Protein 4PKL (pdb70)

Organism: Trypanosoma brucei brucei (strain 927/4 GUTat10.1) (NCBI:txid185431)

Sequence (218 aa):
GPHMSFNKNGCLVFVSRLWDLDKLGMFHHPVSAEELPDYHTVIKRPVDLSSIRDGIEKGTYATDVDVQNDVARMITNALEYNAKGSTTWYQEAMMSFRKTYLDLARQSGLVVSFNKNGCLVFVSSRLWDLDKLGMFHHHPVSAEELPDYHTVIKRPVDLSSIRDGIEKGTYATDVDVQNDVARMITNALEYNAKGSTWYQEAMSSFRKTYLDLARQSGLVVDD

Secondary structure (DSSP, 8-state):
----S--HHHHHHHHHHHHHH-TT-TTSSPPPTTTSTTHHHH-SS---HHHHHHHHHHT---SHHHHHHHHHHHHHHHHHHSPTTSHHHHHHHHHHHHHHHHHHHHT---/---HHHHHHHHHHHHHH-TT-TTSS---TTTSTTHHHH-SS---HHHHHHHHHHT---SHHHHHHHHHHHHHHHHHHSPTTSHHHHHHHHHHHHHHHHHHHTT-----

InterPro domains:
  IPR001487 Bromodomain [PF00439] (18-96)
  IPR001487 Bromodomain [PR00503] (40-56)
  IPR001487 Bromodomain [PR00503] (56-74)
  IPR001487 Bromodomain [PR00503] (74-93)
  IPR001487 Bromodomain [PS50014] (31-93)
  IPR001487 Bromodomain [SM00297] (4-112)
  IPR018359 Bromodomain, conserved site [PS00633] (33-85)
  IPR036427 Bromodomain-like superfamily [G3DSA:1.20.920.10] (6-123)
  IPR036427 Bromodomain-like superfamily [SSF47370] (6-109)
  IPR051831 Bromodomain-containing [PTHR22881] (24-209)

B-factor: mean 23.87, std 13.81, range [8.6, 108.59]

Foldseek 3Di:
DPPDQADLQLLVQLLVVVCVLPPVCPQVDDDDCVVPVCLCVQDVDEHGSVNLNVCSVVVVQPGSVSSVVRLLVNLVSQCRVDDPPDPSNVSSVVCVVCSVVSSVVSPHDD/DADLQLLVQLLVVVCVLPPVCPQADDDDCVRVVCLCVQQPDEHGSVRLNVCSVVVVDDFLASSVVRLLSNLVSQCRPDDPPDPSNVSSVVCVVPSQVSSVVSPGPGDD

CATH classification: 1.20.920.10

Nearest PDB structures (foldseek):
  4pkl-assembly2_B  TM=9.972E-01  e=6.713E-15  Trypanosoma brucei brucei TREU927
  5czg-assembly1_A  TM=9.788E-01  e=1.928E-14  Trypanosoma brucei gambiense DAL972
  6np7-assembly1_A  TM=9.861E-01  e=7.221E-11  Trypanosoma cruzi
  5c4q-assembly1_A  TM=9.621E-01  e=6.850E-11  Leishmania donovani BPK282A1
  2d9e-assembly1_A  TM=8.399E-01  e=1.030E-05  Homo sapiens

Radius of gyration: 19.74 Å; Cα contacts (8 Å, |Δi|>4): 263; chains: 2; bounding box: 34×43×61 Å

GO terms:
  GO:0005634 nucleus (C, IDA)

Solvent-accessible surface area: 12085 Å² total; per-residue (Å²): 95,98,174,108,78,29,53,82,57,11,0,28,0,0,9,40,30,0,46,36,62,4,154,82,27,41,6,28,111,91,65,55,61,165,145,69,82,66,31,99,80,67,6,142,179,83,19,9,0,14,50,0,75,81,10,0,103,169,36,97,27,79,42,6,73,51,0,9,86,24,0,30,84,4,4,84,19,8,33,111,57,23,71,182,49,30,70,121,42,110,23,0,54,61,7,131,149,55,36,63,88,10,0,127,59,1,59,10,125,71,106,65,59,103,103,4,0,46,48,0,5,69,86,0,90,79,73,2,128,15,9,44,6,32,78,83,64,40,56,164,77,69,83,66,27,117,104,62,4,158,143,81,25,8,0,20,53,0,89,52,8,2,96,161,56,95,29,75,46,0,45,53,0,11,72,25,0,28,82,3,0,57,13,7,15,112,49,20,50,164,73,3,23,48,36,122,24,0,55,54,4,95,157,51,25,51,65,20,0,111,110,10,42,12,93,27,82,130

Structure (mmCIF, N/CA/C/O backbone):
data_4PKL
#
_entry.id   4PKL
#
_cell.length_a   55.869
_cell.length_b   62.091
_cell.length_c   62.117
_cell.angle_alpha   90.00
_cell.angle_beta   90.00
_cell.angle_gamma   90.00
#
_symmetry.space_group_name_H-M   'P 21 21 21'
#
loop_
_entity.id
_entity.type
_entity.pdbx_description
1 polymer 'Bromodomain factor 2'
2 non-polymer 7-(3,5-DIMETHYL-1,2-OXAZOL-4-YL)-8-METHOXY-1-[(1R)-1-(PYRIDIN-2-YL)ETHYL]-1H,2H,3H-IMIDAZO[4,5-C]QUINOLIN-2-ONE
3 non-polymer 'PHOSPHATE ION'
4 non-polymer 'POTASSIUM ION'
5 non-polymer 'CHLORIDE ION'
6 non-polymer GLYCEROL
7 water water
#
loop_
_atom_site.group_PDB
_atom_site.id
_atom_site.type_symbol
_atom_site.label_atom_id
_atom_site.label_alt_id
_atom_site.label_comp_id
_atom_site.label_asym_id
_atom_site.label_entity_id
_atom_site.label_seq_id
_atom_site.pdbx_PDB_ins_code
_atom_site.Cartn_x
_atom_site.Cartn_y
_atom_site.Cartn_z
_atom_site.occupancy
_atom_site.B_iso_or_equiv
_atom_site.auth_seq_id
_atom_site.auth_comp_id
_atom_site.auth_asym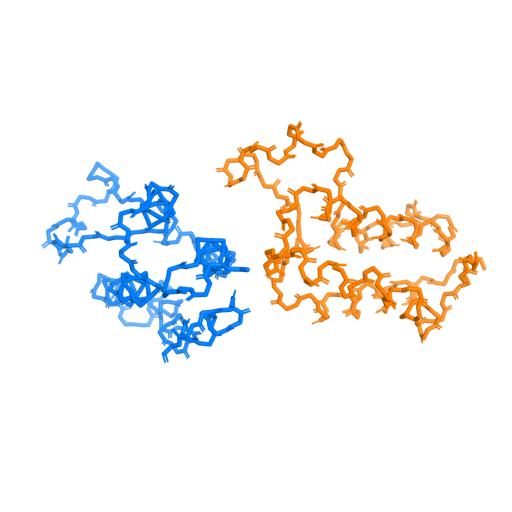_id
_atom_site.auth_atom_id
_atom_site.pdbx_PDB_model_num
ATOM 1 N N . GLY A 1 1 ? 40.306 19.530 18.882 1.00 58.70 5 GLY A N 1
ATOM 2 C CA . GLY A 1 1 ? 40.800 20.710 18.196 1.00 58.58 5 GLY A CA 1
ATOM 3 C C . GLY A 1 1 ? 40.524 20.676 16.707 1.00 57.77 5 GLY A C 1
ATOM 4 O O . GLY A 1 1 ? 40.310 19.604 16.139 1.00 57.80 5 GLY A O 1
ATOM 5 N N . PRO A 1 2 ? 40.520 21.855 16.065 1.00 56.03 6 PRO A N 1
ATOM 6 C CA . PRO A 1 2 ? 40.287 21.939 14.618 1.00 54.21 6 PRO A CA 1
ATOM 7 C C . PRO A 1 2 ? 41.436 21.347 13.802 1.00 50.43 6 PRO A C 1
ATOM 8 O O . PRO A 1 2 ? 41.189 20.836 12.709 1.00 50.13 6 PRO A O 1
ATOM 12 N N . HIS A 1 3 ? 42.659 21.413 14.330 1.00 46.14 7 HIS A N 1
ATOM 13 C CA . HIS A 1 3 ? 43.840 20.870 13.652 1.00 42.90 7 HIS A CA 1
ATOM 14 C C . HIS A 1 3 ? 43.992 21.406 12.239 1.00 35.36 7 HIS A C 1
ATOM 15 O O . HIS A 1 3 ? 44.106 20.625 11.293 1.00 32.52 7 HIS A O 1
ATOM 22 N N . MET A 1 4 ? 43.999 22.727 12.092 1.00 30.87 8 MET A N 1
ATOM 23 C CA . MET A 1 4 ? 43.979 23.321 10.758 1.00 29.86 8 MET A CA 1
ATOM 24 C C . MET A 1 4 ? 45.015 24.433 10.563 1.00 26.62 8 MET A C 1
ATOM 25 O O . MET A 1 4 ? 45.666 24.881 11.505 1.00 25.36 8 MET A O 1
ATOM 30 N N . SER A 1 5 ? 45.146 24.870 9.316 1.00 25.96 9 SER A N 1
ATOM 31 C CA . SER A 1 5 ? 46.196 25.800 8.901 1.00 24.01 9 SER A CA 1
ATOM 32 C C . SER A 1 5 ? 45.850 27.275 9.123 1.00 21.10 9 SER A C 1
ATOM 33 O O . SER A 1 5 ? 46.648 28.159 8.784 1.00 19.50 9 SER A O 1
ATOM 36 N N . PHE A 1 6 ? 44.659 27.534 9.657 1.00 20.84 10 PHE A N 1
ATOM 37 C CA . PHE A 1 6 ? 44.245 28.875 10.056 1.00 18.76 10 PHE A CA 1
ATOM 38 C C . PHE A 1 6 ? 43.910 28.860 11.538 1.00 18.77 10 PHE A C 1
ATOM 39 O O . PHE A 1 6 ? 43.025 28.122 11.979 1.00 20.52 10 PHE A O 1
ATOM 47 N N . ASN A 1 7 ? 44.618 29.683 12.302 1.00 17.10 11 ASN A N 1
ATOM 48 C CA . ASN A 1 7 ? 44.462 29.725 13.741 1.00 17.39 11 ASN A CA 1
ATOM 49 C C . ASN A 1 7 ? 44.242 31.156 14.147 1.00 15.79 11 ASN A C 1
ATOM 50 O O . ASN A 1 7 ? 45.197 31.936 14.310 1.00 14.07 11 ASN A O 1
ATOM 55 N N . LYS A 1 8 ? 42.964 31.509 14.236 1.00 16.65 12 LYS A N 1
ATOM 56 C CA . LYS A 1 8 ? 42.538 32.891 14.361 1.00 17.41 12 LYS A CA 1
ATOM 57 C C . LYS A 1 8 ? 43.211 33.585 15.530 1.00 15.29 12 LYS A C 1
ATOM 58 O O . LYS A 1 8 ? 43.825 34.626 15.347 1.00 13.97 12 LYS A O 1
ATOM 64 N N . ASN A 1 9 ? 43.117 33.023 16.730 1.00 15.23 13 ASN A N 1
ATOM 65 C CA . ASN A 1 9 ? 43.704 33.685 17.887 1.00 15.11 13 ASN A CA 1
ATOM 66 C C . ASN A 1 9 ? 45.226 33.752 17.803 1.00 14.94 13 ASN A C 1
ATOM 67 O O . ASN A 1 9 ? 45.820 34.738 18.238 1.00 14.30 13 ASN A O 1
ATOM 72 N N . GLY A 1 10 ? 45.860 32.744 17.221 1.00 12.60 14 GLY A N 1
ATOM 73 C CA . GLY A 1 10 ? 47.296 32.792 17.016 1.00 13.68 14 GLY A CA 1
ATOM 74 C C . GLY A 1 10 ? 47.695 33.948 16.118 1.00 11.71 14 GLY A C 1
ATOM 75 O O . GLY A 1 10 ? 48.685 34.654 16.350 1.00 12.52 14 GLY A O 1
ATOM 76 N N . CYS A 1 11 ? 46.897 34.176 15.082 1.00 11.95 15 CYS A N 1
ATOM 77 C CA . CYS A 1 11 ? 47.161 35.297 14.185 1.00 11.89 15 CYS A CA 1
ATOM 78 C C . CYS A 1 11 ? 46.956 36.626 14.909 1.00 11.49 15 CYS A C 1
ATOM 79 O O . CYS A 1 11 ? 47.708 37.579 14.676 1.00 11.65 15 CYS A O 1
ATOM 82 N N . LEU A 1 12 ? 45.932 36.708 15.763 1.00 11.51 16 LEU A N 1
ATOM 83 C CA . LEU A 1 12 ? 45.727 37.919 16.551 1.00 11.48 16 LEU A CA 1
ATOM 84 C C . LEU A 1 12 ? 46.860 38.140 17.559 1.00 11.59 16 LEU A C 1
ATOM 85 O O . LEU A 1 12 ? 47.238 39.283 17.805 1.00 11.56 16 LEU A O 1
ATOM 90 N N . VAL A 1 13 ? 47.408 37.075 18.144 1.00 11.62 17 VAL A N 1
ATOM 91 C CA . VAL A 1 13 ? 48.572 37.220 19.024 1.00 12.18 17 VAL A CA 1
ATOM 92 C C . VAL A 1 13 ? 49.750 37.795 18.239 1.00 11.36 17 VAL A C 1
ATOM 93 O O . VAL A 1 13 ? 50.444 38.717 18.709 1.00 11.55 17 VAL A O 1
ATOM 97 N N . PHE A 1 14 ? 49.950 37.286 17.028 1.00 11.14 18 PHE A N 1
ATOM 98 C CA . PHE A 1 14 ? 50.995 37.774 16.128 1.00 10.85 18 PHE A CA 1
ATOM 99 C C . PHE A 1 14 ? 50.842 39.264 15.889 1.00 11.32 18 PHE A C 1
ATOM 100 O O . PHE A 1 14 ? 51.790 40.043 16.068 1.00 12.07 18 PHE A O 1
ATOM 108 N N . VAL A 1 15 ? 49.631 39.683 15.536 1.00 11.26 19 VAL A N 1
ATOM 109 C CA . VAL A 1 15 ? 49.374 41.101 15.320 1.00 11.81 19 VAL A CA 1
ATOM 110 C C . VAL A 1 15 ? 49.554 41.899 16.613 1.00 11.89 19 VAL A C 1
ATOM 111 O O . VAL A 1 15 ? 50.065 43.014 16.556 1.00 12.42 19 VAL A O 1
ATOM 115 N N . SER A 1 16 ? 49.178 41.353 17.767 1.00 11.88 20 SER A N 1
ATOM 116 C CA . SER A 1 16 ? 49.332 42.098 19.024 1.00 12.40 20 SER A CA 1
ATOM 117 C C . SER A 1 16 ? 50.810 42.358 19.330 1.00 11.83 20 SER A C 1
ATOM 118 O O . SER A 1 16 ? 51.157 43.428 19.839 1.00 12.50 20 SER A O 1
ATOM 121 N N . ARG A 1 17 ? 51.676 41.402 18.998 1.00 11.45 21 ARG A N 1
ATOM 122 C CA . ARG A 1 17 ? 53.109 41.578 19.206 1.00 12.81 21 ARG A CA 1
ATOM 123 C C . ARG A 1 17 ? 53.662 42.646 18.280 1.00 12.53 21 ARG A C 1
ATOM 124 O O . ARG A 1 17 ? 54.416 43.542 18.708 1.00 12.58 21 ARG A O 1
ATOM 132 N N . LEU A 1 18 ? 53.288 42.573 17.011 1.00 12.17 22 LEU A N 1
ATOM 133 C CA . LEU A 1 18 ? 53.674 43.593 16.048 1.00 11.38 22 LEU A CA 1
ATOM 134 C C . LEU A 1 18 ? 53.185 44.980 16.481 1.00 12.91 22 LEU A C 1
ATOM 135 O O . LEU A 1 18 ? 53.917 45.964 16.385 1.00 13.08 22 LEU A O 1
ATOM 140 N N . TRP A 1 19 ? 51.947 45.053 16.957 1.00 11.38 23 TRP A N 1
ATOM 141 C CA . TRP A 1 19 ? 51.351 46.302 17.400 1.00 11.73 23 TRP A CA 1
ATOM 142 C C . TRP A 1 19 ? 52.143 46.901 18.542 1.00 12.34 23 TRP A C 1
ATOM 143 O O . TRP A 1 19 ? 52.467 48.095 18.552 1.00 13.13 23 TRP A O 1
ATOM 154 N N . ASP A 1 20 ? 52.424 46.072 19.539 1.00 12.85 24 ASP A N 1
ATOM 155 C CA . ASP A 1 20 ? 53.103 46.517 20.739 1.00 14.11 24 ASP A CA 1
ATOM 156 C C . ASP A 1 20 ? 54.556 46.911 20.461 1.00 13.19 24 ASP A C 1
ATOM 157 O O . ASP A 1 20 ? 55.071 47.847 21.052 1.00 14.57 24 ASP A O 1
ATOM 162 N N . LEU A 1 21 ? 55.213 46.187 19.561 1.00 13.72 25 LEU A N 1
ATOM 163 C CA . LEU A 1 21 ? 56.605 46.467 19.233 1.00 14.61 25 LEU A CA 1
ATOM 164 C C . LEU A 1 21 ? 56.730 47.687 18.315 1.00 12.67 25 LEU A C 1
ATOM 165 O O . LEU A 1 21 ? 57.812 48.249 18.169 1.00 16.13 25 LEU A O 1
ATOM 170 N N . ASP A 1 22 ? 55.624 48.083 17.698 1.00 13.38 26 ASP A N 1
ATOM 171 C CA . ASP A 1 22 ? 55.596 49.233 16.787 1.00 12.74 26 ASP A CA 1
ATOM 172 C C . ASP A 1 22 ? 55.513 50.527 17.576 1.00 13.30 26 ASP A C 1
ATOM 173 O O . ASP A 1 22 ? 54.445 51.133 17.708 1.00 15.07 26 ASP A O 1
ATOM 178 N N . LYS A 1 23 ? 56.643 50.943 18.109 1.00 14.57 27 LYS A N 1
ATOM 179 C CA . LYS A 1 23 ? 56.672 52.094 19.008 1.00 16.64 27 LYS A CA 1
ATOM 180 C C . LYS A 1 23 ? 56.307 53.399 18.310 1.00 16.01 27 LYS A C 1
ATOM 181 O O . LYS A 1 23 ? 55.772 54.307 18.937 1.00 17.69 27 LYS A O 1
ATOM 187 N N . LEU A 1 24 ? 56.605 53.496 17.021 1.00 13.71 28 LEU A N 1
ATOM 188 C CA . LEU A 1 24 ? 56.226 54.672 16.255 1.00 13.27 28 LEU A CA 1
ATOM 189 C C . LEU A 1 24 ? 54.746 54.665 15.893 1.00 14.82 28 LEU A C 1
ATOM 190 O O . LEU A 1 24 ? 54.212 55.692 15.490 1.00 15.16 28 LEU A O 1
ATOM 195 N N . GLY A 1 25 ? 54.080 53.526 16.039 1.00 14.74 29 GLY A N 1
ATOM 196 C CA . GLY A 1 25 ? 52.713 53.394 15.558 1.00 15.27 29 GLY A CA 1
ATOM 197 C C . GLY A 1 25 ? 52.628 53.511 14.040 1.00 13.50 29 GLY A C 1
ATOM 198 O O . GLY A 1 25 ? 51.565 53.826 13.495 1.00 14.59 29 GLY A O 1
ATOM 199 N N . MET A 1 26 ? 53.737 53.236 13.357 1.00 12.84 30 MET A N 1
ATOM 200 C CA . MET A 1 26 ? 53.823 53.447 11.915 1.00 13.48 30 MET A CA 1
ATOM 201 C C . MET A 1 26 ? 53.073 52.382 11.123 1.00 12.55 30 MET A C 1
ATOM 202 O O . MET A 1 26 ? 52.810 52.563 9.938 1.00 13.61 30 MET A O 1
ATOM 207 N N . PHE A 1 27 ? 52.733 51.279 11.787 1.00 11.64 31 PHE A N 1
ATOM 208 C CA . PHE A 1 27 ? 52.013 50.160 11.175 1.00 12.33 31 PHE A CA 1
ATOM 209 C C . PHE A 1 27 ? 50.579 50.051 11.682 1.00 12.54 31 PHE A C 1
ATOM 210 O O . PHE A 1 27 ? 49.841 49.168 11.252 1.00 12.66 31 PHE A O 1
ATOM 218 N N . HIS A 1 28 ? 50.176 50.921 12.603 1.00 12.35 32 HIS A N 1
ATOM 219 C CA . HIS A 1 28 ? 48.905 50.716 13.286 1.00 13.97 32 HIS A CA 1
ATOM 220 C C . HIS A 1 28 ? 47.667 50.941 12.423 1.00 13.81 32 HIS A C 1
ATOM 221 O O . HIS A 1 28 ? 46.665 50.243 12.607 1.00 15.73 32 HIS A O 1
ATOM 228 N N . HIS A 1 29 ? 47.711 51.898 11.500 1.00 14.37 33 HIS A N 1
ATOM 229 C CA . HIS A 1 29 ? 46.506 52.356 10.799 1.00 15.09 33 HIS A CA 1
ATOM 230 C C . HIS A 1 29 ? 46.746 52.569 9.320 1.00 14.02 33 HIS A C 1
ATOM 231 O O . HIS A 1 29 ? 47.871 52.867 8.905 1.00 14.81 33 HIS A O 1
ATOM 238 N N . PRO A 1 30 ? 45.671 52.505 8.522 1.00 15.03 34 PRO A N 1
ATOM 239 C CA . PRO A 1 30 ? 45.821 52.933 7.134 1.00 16.19 34 PRO A CA 1
ATOM 240 C C . PRO A 1 30 ? 46.183 54.404 7.096 1.00 18.95 34 PRO A C 1
ATOM 241 O O . PRO A 1 30 ? 45.793 55.169 7.980 1.00 20.22 34 PRO A O 1
ATOM 245 N N . VAL A 1 31 ? 46.924 54.789 6.070 1.00 17.12 35 VAL A N 1
ATOM 246 C CA . VAL A 1 31 ? 47.367 56.160 5.901 1.00 16.59 35 VAL A CA 1
ATOM 247 C C . VAL A 1 31 ? 46.293 56.964 5.201 1.00 24.54 35 VAL A C 1
ATOM 248 O O . VAL A 1 31 ? 45.809 56.574 4.137 1.00 26.06 35 VAL A O 1
ATOM 252 N N . SER A 1 32 ? 45.915 58.081 5.813 1.00 21.96 36 SER A N 1
ATOM 253 C CA . SER A 1 32 ? 44.944 58.992 5.238 1.00 29.69 36 SER A CA 1
ATOM 254 C C . SER A 1 32 ? 45.601 59.815 4.140 1.00 25.32 36 SER A C 1
ATOM 255 O O . SER A 1 32 ? 46.712 60.321 4.316 1.00 27.01 36 SER A O 1
ATOM 258 N N . ALA A 1 33 ? 44.920 59.931 3.005 1.00 26.12 37 ALA A N 1
ATOM 259 C CA . ALA A 1 33 ? 45.459 60.655 1.866 1.00 28.11 37 ALA A CA 1
ATOM 260 C C . ALA A 1 33 ? 45.540 62.144 2.168 1.00 25.32 37 ALA A C 1
ATOM 261 O O . ALA A 1 33 ? 46.384 62.847 1.625 1.00 27.77 37 ALA A O 1
ATOM 263 N N . GLU A 1 34 ? 44.666 62.629 3.040 1.00 28.10 38 GLU A N 1
ATOM 264 C CA . GLU A 1 34 ? 44.702 64.036 3.388 1.00 30.34 38 GLU A CA 1
ATOM 265 C C . GLU A 1 34 ? 45.896 64.325 4.294 1.00 29.73 38 GLU A C 1
ATOM 266 O O . GLU A 1 34 ? 46.499 65.388 4.225 1.00 31.87 38 GLU A O 1
ATOM 272 N N . GLU A 1 35 ? 46.249 63.374 5.142 1.00 29.93 39 GLU A N 1
ATOM 273 C CA . GLU A 1 35 ? 47.344 63.600 6.075 1.00 29.68 39 GLU A CA 1
ATOM 274 C C . GLU A 1 35 ? 48.715 63.424 5.420 1.00 28.46 39 GLU A C 1
ATOM 275 O O . GLU A 1 35 ? 49.636 64.202 5.666 1.00 28.64 39 GLU A O 1
ATOM 281 N N . LEU A 1 36 ? 48.847 62.413 4.573 1.00 27.20 40 LEU A N 1
ATOM 282 C CA . LEU A 1 36 ? 50.125 62.119 3.933 1.00 22.85 40 LEU A CA 1
ATOM 283 C C . LEU A 1 36 ? 49.900 61.808 2.446 1.00 22.92 40 LEU A C 1
ATOM 284 O O . LEU A 1 36 ? 49.897 60.650 2.043 1.00 24.57 40 LEU A O 1
ATOM 289 N N . PRO A 1 37 ? 49.668 62.848 1.629 1.00 24.33 41 PRO A N 1
ATOM 290 C CA . PRO A 1 37 ? 49.183 62.686 0.247 1.00 24.80 41 PRO A CA 1
ATOM 291 C C . PRO A 1 37 ? 50.098 61.915 -0.709 1.00 28.11 41 PRO A C 1
ATOM 292 O O . PRO A 1 37 ? 49.599 61.348 -1.674 1.00 30.23 41 PRO A O 1
ATOM 296 N N . ASP A 1 38 ? 51.404 61.914 -0.484 1.00 23.43 42 ASP A N 1
ATOM 297 C CA . ASP A 1 38 ? 52.298 61.221 -1.415 1.00 26.89 42 ASP A CA 1
ATOM 298 C C . ASP A 1 38 ? 52.321 59.710 -1.213 1.00 23.24 42 ASP A C 1
ATOM 299 O O . ASP A 1 38 ? 52.759 58.974 -2.098 1.00 24.53 42 ASP A O 1
ATOM 304 N N . TYR A 1 39 ? 51.854 59.248 -0.051 1.00 20.64 43 TYR A N 1
ATOM 305 C CA . TYR A 1 39 ? 51.991 57.841 0.320 1.00 18.83 43 TYR A CA 1
ATOM 306 C C . TYR A 1 39 ? 51.355 56.918 -0.718 1.00 21.04 43 TYR A C 1
ATOM 307 O O . TYR A 1 39 ? 51.979 55.952 -1.152 1.00 20.28 43 TYR A O 1
ATOM 316 N N . HIS A 1 40 ? 50.136 57.229 -1.148 1.00 22.27 44 HIS A N 1
ATOM 317 C CA . HIS A 1 40 ? 49.416 56.335 -2.057 1.00 22.11 44 HIS A CA 1
ATOM 318 C C . HIS A 1 40 ? 49.983 56.333 -3.480 1.00 23.40 44 HIS A C 1
ATOM 319 O O . HIS A 1 40 ? 49.632 55.474 -4.289 1.00 29.77 44 HIS A O 1
ATOM 326 N N . THR A 1 41 ? 50.853 57.286 -3.783 1.00 26.38 45 THR A N 1
ATOM 327 C CA . THR A 1 41 ? 51.481 57.330 -5.102 1.00 29.22 45 THR A CA 1
ATOM 328 C C . THR A 1 41 ? 52.749 56.480 -5.109 1.00 36.68 45 THR A C 1
ATOM 329 O O . THR A 1 41 ? 53.190 56.013 -6.157 1.00 45.72 45 THR A O 1
ATOM 333 N N . VAL A 1 42 ? 53.329 56.287 -3.929 1.00 21.83 46 VAL A N 1
ATOM 334 C CA . VAL A 1 42 ? 54.505 55.440 -3.773 1.00 22.33 46 VAL A CA 1
ATOM 335 C C . VAL A 1 42 ? 54.106 53.992 -3.470 1.00 20.21 46 VAL A C 1
ATOM 336 O O . VAL A 1 42 ? 54.668 53.044 -4.030 1.00 20.97 46 VAL A O 1
ATOM 340 N N . ILE A 1 43 ? 53.128 53.834 -2.585 1.00 17.24 47 ILE A N 1
ATOM 341 C CA . ILE A 1 43 ? 52.690 52.520 -2.127 1.00 17.15 47 ILE A CA 1
ATOM 342 C C . ILE A 1 43 ? 51.321 52.207 -2.709 1.00 20.69 47 ILE A C 1
ATOM 343 O O . ILE A 1 43 ? 50.305 52.741 -2.258 1.00 21.34 47 ILE A O 1
ATOM 348 N N . LYS A 1 44 ? 51.296 51.363 -3.732 1.00 19.56 48 LYS A N 1
ATOM 349 C CA . LYS A 1 44 ? 50.054 51.083 -4.434 1.00 20.05 48 LYS A CA 1
ATOM 350 C C . LYS A 1 44 ? 49.260 49.924 -3.839 1.00 22.68 48 LYS A C 1
ATOM 351 O O . LYS A 1 44 ? 48.084 49.764 -4.147 1.00 24.15 48 LYS A O 1
ATOM 357 N N . ARG A 1 45 ? 49.901 49.118 -3.000 1.00 18.93 49 ARG A N 1
ATOM 358 C CA . ARG A 1 45 ? 49.221 48.000 -2.348 1.00 20.05 49 ARG A CA 1
ATOM 359 C C . ARG A 1 45 ? 49.411 48.077 -0.831 1.00 18.39 49 ARG A C 1
ATOM 360 O O . ARG A 1 45 ? 50.128 47.265 -0.239 1.00 19.81 49 ARG A O 1
ATOM 368 N N . PRO A 1 46 ? 48.778 49.068 -0.188 1.00 17.11 50 PRO A N 1
ATOM 369 C CA . PRO A 1 46 ? 48.998 49.298 1.240 1.00 16.06 50 PRO A CA 1
ATOM 370 C C . PRO A 1 46 ? 48.386 48.223 2.109 1.00 15.99 50 PRO A C 1
ATOM 371 O O . PRO A 1 46 ? 47.393 47.594 1.769 1.00 18.31 50 PRO A O 1
ATOM 375 N N . VAL A 1 47 ? 48.988 48.043 3.272 1.00 16.64 51 VAL A N 1
ATOM 376 C CA . VAL A 1 47 ? 48.434 47.183 4.292 1.00 18.76 51 VAL A CA 1
ATOM 377 C C . VAL A 1 47 ? 48.958 47.666 5.644 1.00 15.99 51 VAL A C 1
ATOM 378 O O . VAL A 1 47 ? 50.037 48.246 5.737 1.00 17.30 51 VAL A O 1
ATOM 382 N N . ASP A 1 48 ? 48.153 47.468 6.680 1.00 13.06 52 ASP A N 1
ATOM 383 C CA . ASP A 1 48 ? 48.456 47.936 8.031 1.00 13.43 52 ASP A CA 1
ATOM 384 C C . ASP A 1 48 ? 47.874 46.939 9.031 1.00 12.06 52 ASP A C 1
ATOM 385 O O . ASP A 1 48 ? 47.042 46.102 8.667 1.00 12.82 52 ASP A O 1
ATOM 390 N N . LEU A 1 49 ? 48.277 47.053 10.291 1.00 11.88 53 LEU A N 1
ATOM 391 C CA . LEU A 1 49 ? 47.865 46.083 11.301 1.00 12.64 53 LEU A CA 1
ATOM 392 C C . LEU A 1 49 ? 46.368 46.127 11.614 1.00 12.02 53 LEU A C 1
ATOM 393 O O . LEU A 1 49 ? 45.790 45.087 11.915 1.00 12.29 53 LEU A O 1
ATOM 398 N N . SER A 1 50 ? 45.733 47.294 11.579 1.00 13.05 54 SER A N 1
ATOM 399 C CA . SER A 1 50 ? 44.293 47.317 11.818 1.00 14.30 54 SER A CA 1
ATOM 400 C C . SER A 1 50 ? 43.542 46.581 10.711 1.00 13.62 54 SER A C 1
ATOM 401 O O . SER A 1 50 ? 42.602 45.828 10.986 1.00 14.12 54 SER A O 1
ATOM 404 N N . SER A 1 51 ? 43.948 46.796 9.463 1.00 14.75 55 SER A N 1
ATOM 405 C CA . SER A 1 51 ? 43.330 46.107 8.338 1.00 14.31 55 SER A CA 1
ATOM 406 C C . SER A 1 51 ? 43.568 44.598 8.422 1.00 13.18 55 SER A C 1
ATOM 407 O O . SER A 1 51 ? 42.672 43.811 8.116 1.00 14.67 55 SER A O 1
ATOM 410 N N . ILE A 1 52 ? 44.770 44.193 8.828 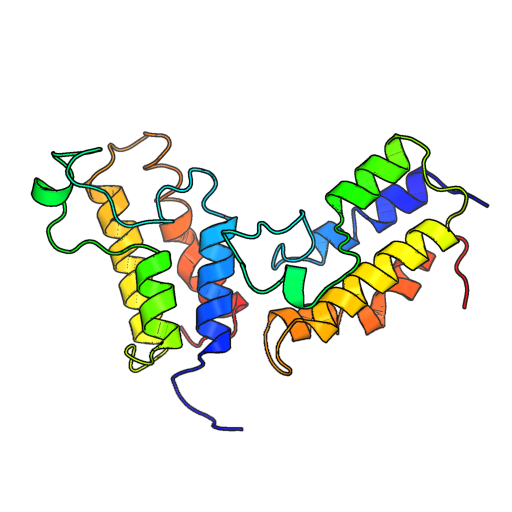1.00 13.35 56 ILE A N 1
ATOM 411 C CA . ILE A 1 52 ? 45.078 42.774 8.975 1.00 12.70 56 ILE A CA 1
ATOM 412 C C . ILE A 1 52 ? 44.218 42.183 10.095 1.00 12.48 56 ILE A C 1
ATOM 413 O O . ILE A 1 52 ? 43.615 41.123 9.913 1.00 12.13 56 ILE A O 1
ATOM 418 N N . ARG A 1 53 ? 44.119 42.871 11.231 1.00 12.23 57 ARG A N 1
ATOM 419 C CA . ARG A 1 53 ? 43.246 42.428 12.319 1.00 13.45 57 ARG A CA 1
ATOM 420 C C . ARG A 1 53 ? 41.804 42.243 11.843 1.00 12.82 57 ARG A C 1
ATOM 421 O O . ARG A 1 53 ? 41.166 41.226 12.157 1.00 13.28 57 ARG A O 1
ATOM 429 N N . ASP A 1 54 ? 41.290 43.222 11.094 1.00 13.21 58 ASP A N 1
ATOM 430 C CA . ASP A 1 54 ? 39.935 43.126 10.553 1.00 14.39 58 ASP A CA 1
ATOM 431 C C . ASP A 1 54 ? 39.761 41.872 9.709 1.00 13.79 58 ASP A C 1
ATOM 432 O O . ASP A 1 54 ? 38.752 41.179 9.821 1.00 15.09 58 ASP A O 1
ATOM 437 N N . GLY A 1 55 ? 40.746 41.597 8.859 1.00 12.56 59 GLY A N 1
ATOM 438 C CA . GLY A 1 55 ? 40.700 40.436 7.988 1.00 13.23 59 GLY A CA 1
ATOM 439 C C . GLY A 1 55 ? 40.743 39.141 8.779 1.00 12.21 59 GLY A C 1
ATOM 440 O O . GLY A 1 55 ? 39.997 38.201 8.488 1.00 14.41 59 GLY A O 1
ATOM 441 N N . ILE A 1 56 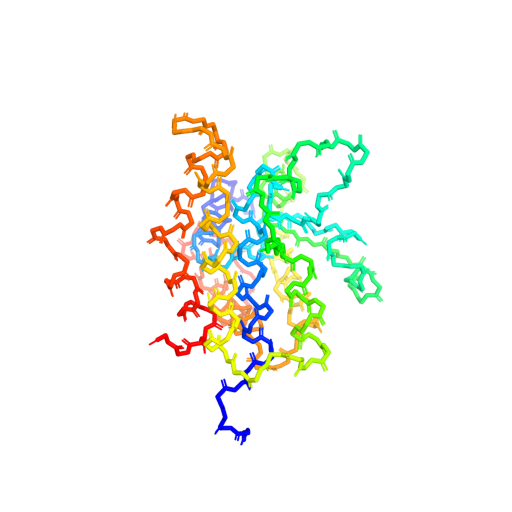? 41.601 39.072 9.794 1.00 12.20 60 ILE A N 1
ATOM 442 C CA . ILE A 1 56 ? 41.694 37.867 10.615 1.00 14.14 60 ILE A CA 1
ATOM 443 C C . ILE A 1 56 ? 40.358 37.573 11.292 1.00 13.42 60 ILE A C 1
ATOM 444 O O . ILE A 1 56 ? 39.861 36.450 11.235 1.00 15.31 60 ILE A O 1
ATOM 449 N N . GLU A 1 57 ? 39.770 38.587 11.920 1.00 14.33 61 GLU A N 1
ATOM 450 C CA . GLU A 1 57 ? 38.512 38.404 12.629 1.00 15.44 61 GLU A CA 1
ATOM 451 C C . GLU A 1 57 ? 37.368 38.047 11.695 1.00 15.36 61 GLU A C 1
ATOM 452 O O . GLU A 1 57 ? 36.505 37.250 12.054 1.00 18.32 61 GLU A O 1
ATOM 458 N N . LYS A 1 58 ? 37.378 38.616 10.496 1.00 15.15 62 LYS A N 1
ATOM 459 C CA . LYS A 1 58 ? 36.360 38.326 9.494 1.00 15.91 62 LYS A CA 1
ATOM 460 C C . LYS A 1 58 ? 36.533 36.925 8.889 1.00 15.18 62 LYS A C 1
ATOM 461 O O . LYS A 1 58 ? 35.558 36.291 8.465 1.00 17.42 62 LYS A O 1
ATOM 467 N N . GLY A 1 59 ? 37.778 36.462 8.852 1.00 16.72 63 GLY A N 1
ATOM 468 C CA . GLY A 1 59 ? 38.110 35.156 8.305 1.00 15.37 63 GLY A CA 1
ATOM 469 C C . GLY A 1 59 ? 38.623 35.216 6.875 1.00 15.44 63 GLY A C 1
ATOM 470 O O . GLY A 1 59 ? 38.725 34.184 6.218 1.00 15.47 63 GLY A O 1
ATOM 471 N N . THR A 1 60 ? 38.962 36.398 6.379 1.00 15.46 64 THR A N 1
ATOM 472 C CA . THR A 1 60 ? 39.267 36.519 4.962 1.00 16.25 64 THR A CA 1
ATOM 473 C C . THR A 1 60 ? 40.740 36.265 4.641 1.00 14.23 64 THR A C 1
ATOM 474 O O . THR A 1 60 ? 41.176 36.461 3.514 1.00 17.27 64 THR A O 1
ATOM 478 N N . TYR A 1 61 ? 41.497 35.811 5.634 1.00 15.15 65 TYR A N 1
ATOM 479 C CA . TYR A 1 61 ? 42.783 35.165 5.382 1.00 14.34 65 TYR A CA 1
ATOM 480 C C . TYR A 1 61 ? 42.585 33.664 5.378 1.00 14.17 65 TYR A C 1
ATOM 481 O O . TYR A 1 61 ? 42.112 33.102 6.371 1.00 15.77 65 TYR A O 1
ATOM 490 N N . ALA A 1 62 ? 42.956 33.006 4.291 1.00 15.11 66 ALA A N 1
ATOM 491 C CA . ALA A 1 62 ? 42.780 31.564 4.201 1.00 15.44 66 ALA A CA 1
ATOM 492 C C . ALA A 1 62 ? 43.539 30.808 5.289 1.00 14.41 66 ALA A C 1
ATOM 493 O O . ALA A 1 62 ? 42.993 29.919 5.951 1.00 15.97 66 ALA A O 1
ATOM 495 N N . THR A 1 63 ? 44.813 31.152 5.438 1.00 15.78 67 THR A N 1
ATOM 496 C CA . THR A 1 63 ? 45.711 30.441 6.330 1.00 14.94 67 THR A CA 1
ATOM 497 C C . THR A 1 63 ? 46.629 31.415 7.051 1.00 14.45 67 THR A C 1
ATOM 498 O O . THR A 1 63 ? 46.758 32.578 6.690 1.00 13.96 67 THR A O 1
ATOM 502 N N . ASP A 1 64 ? 47.300 30.899 8.062 1.00 13.86 68 ASP A N 1
ATOM 503 C CA . ASP A 1 64 ? 48.272 31.668 8.826 1.00 14.21 68 ASP A CA 1
ATOM 504 C C . ASP A 1 64 ? 49.403 32.184 7.938 1.00 13.57 68 ASP A C 1
ATOM 505 O O . ASP A 1 64 ? 49.922 33.266 8.170 1.00 13.67 68 ASP A O 1
ATOM 510 N N . VAL A 1 65 ? 49.777 31.433 6.907 1.00 13.32 69 VAL A N 1
ATOM 511 C CA . VAL A 1 65 ? 50.828 31.898 6.010 1.00 14.46 69 VAL A CA 1
ATOM 512 C C . VAL A 1 65 ? 50.383 33.139 5.239 1.00 14.44 69 VAL A C 1
ATOM 513 O O . VAL A 1 65 ? 51.189 34.023 4.948 1.00 13.69 69 VAL A O 1
ATOM 517 N N . ASP A 1 66 ? 49.100 33.217 4.914 1.00 13.46 70 ASP A N 1
ATOM 518 C CA . ASP A 1 66 ? 48.592 34.407 4.247 1.00 13.99 70 ASP A CA 1
ATOM 519 C C . ASP A 1 66 ? 48.719 35.640 5.131 1.00 12.61 70 ASP A C 1
ATOM 520 O O . ASP A 1 66 ? 49.024 36.737 4.654 1.00 13.91 70 ASP A O 1
ATOM 525 N N . VAL A 1 67 ? 48.506 35.465 6.429 1.00 12.10 71 VAL A N 1
ATOM 526 C CA . VAL A 1 67 ? 48.711 36.561 7.367 1.00 12.40 71 VAL A CA 1
ATOM 527 C C . VAL A 1 67 ? 50.188 36.953 7.399 1.00 12.10 71 VAL A C 1
ATOM 528 O O . VAL A 1 67 ? 50.533 38.135 7.325 1.00 12.51 71 VAL A O 1
ATOM 532 N N . GLN A 1 68 ? 51.058 35.950 7.461 1.00 12.51 72 GLN A N 1
ATOM 533 C CA . GLN A 1 68 ? 52.489 36.219 7.461 1.00 13.32 72 GLN A CA 1
ATOM 534 C C . GLN A 1 68 ? 52.919 36.959 6.199 1.00 13.40 72 GLN A C 1
ATOM 535 O O . GLN A 1 68 ? 53.756 37.857 6.270 1.00 13.44 72 GLN A O 1
ATOM 541 N N . ASN A 1 69 ? 52.360 36.575 5.050 1.00 13.61 73 ASN A N 1
ATOM 542 C CA . ASN A 1 69 ? 52.690 37.235 3.792 1.00 14.09 73 ASN A CA 1
ATOM 543 C C . ASN A 1 69 ? 52.256 38.696 3.775 1.00 12.91 73 ASN A C 1
ATOM 544 O O . ASN A 1 69 ? 52.956 39.543 3.223 1.00 13.91 73 ASN A O 1
ATOM 549 N N . ASP A 1 70 ? 51.113 38.998 4.385 1.00 13.56 74 ASP A N 1
ATOM 550 C CA . ASP A 1 70 ? 50.668 40.384 4.432 1.00 14.05 74 ASP A CA 1
ATOM 551 C C . ASP A 1 70 ? 51.548 41.198 5.371 1.00 13.28 74 ASP A C 1
ATOM 552 O O . ASP A 1 70 ? 51.812 42.375 5.108 1.00 12.38 74 ASP A O 1
ATOM 557 N N . VAL A 1 71 ? 52.004 40.591 6.463 1.00 12.18 75 VAL A N 1
ATOM 558 C CA . VAL A 1 71 ? 52.951 41.281 7.341 1.00 12.48 75 VAL A CA 1
ATOM 559 C C . VAL A 1 71 ? 54.272 41.536 6.607 1.00 12.37 75 VAL A C 1
ATOM 560 O O . VAL A 1 71 ? 54.850 42.611 6.733 1.00 13.14 75 VAL A O 1
ATOM 564 N N . ALA A 1 72 ? 54.729 40.568 5.815 1.00 13.18 76 ALA A N 1
ATOM 565 C CA . ALA A 1 72 ? 55.924 40.782 5.021 1.00 13.49 76 ALA A CA 1
ATOM 566 C C . ALA A 1 72 ? 55.731 41.951 4.054 1.00 14.16 76 ALA A C 1
ATOM 567 O O . ALA A 1 72 ? 56.625 42.778 3.901 1.00 14.10 76 ALA A O 1
ATOM 569 N N . ARG A 1 73 ? 54.583 41.999 3.376 1.00 14.91 77 ARG A N 1
ATOM 570 C CA . ARG A 1 73 ? 54.281 43.122 2.470 1.00 15.18 77 ARG A CA 1
ATOM 571 C C . ARG A 1 73 ? 54.232 44.456 3.225 1.00 13.98 77 ARG A C 1
ATOM 572 O O . ARG A 1 73 ? 54.730 45.478 2.752 1.00 14.61 77 ARG A O 1
ATOM 580 N N . MET A 1 74 ? 53.643 44.442 4.415 1.00 12.55 78 MET A N 1
ATOM 581 C CA . MET A 1 74 ? 53.578 45.616 5.262 1.00 12.26 78 MET A CA 1
ATOM 582 C C . MET A 1 74 ? 54.973 46.165 5.548 1.00 12.16 78 MET A C 1
ATOM 583 O O . MET A 1 74 ? 55.221 47.380 5.474 1.00 12.33 78 MET A O 1
ATOM 588 N N . ILE A 1 75 ? 55.887 45.264 5.888 1.00 13.23 79 ILE A N 1
ATOM 589 C CA . ILE A 1 75 ? 57.251 45.641 6.208 1.00 13.02 79 ILE A CA 1
ATOM 590 C C . ILE A 1 75 ? 57.962 46.162 4.964 1.00 13.60 79 ILE A C 1
ATOM 591 O O . ILE A 1 75 ? 58.608 47.215 4.995 1.00 13.56 79 ILE A O 1
ATOM 596 N N . THR A 1 76 ? 57.813 45.447 3.854 1.00 14.09 80 THR A N 1
ATOM 597 C CA . THR A 1 76 ? 58.448 45.842 2.609 1.00 15.43 80 THR A CA 1
ATOM 598 C C . THR A 1 76 ? 57.962 47.210 2.154 1.00 14.03 80 THR A C 1
ATOM 599 O O . THR A 1 76 ? 58.765 48.052 1.716 1.00 14.37 80 THR A O 1
ATOM 603 N N . ASN A 1 77 ? 56.658 47.454 2.275 1.00 13.56 81 ASN A N 1
ATOM 604 C CA . ASN A 1 77 ? 56.113 48.770 1.931 1.00 13.18 81 ASN A CA 1
ATOM 605 C C . ASN A 1 77 ? 56.752 49.880 2.760 1.00 13.00 81 ASN A C 1
ATOM 606 O O . ASN A 1 77 ? 57.055 50.952 2.230 1.00 13.43 81 ASN A O 1
ATOM 611 N N . ALA A 1 78 ? 56.936 49.655 4.058 1.00 12.52 82 ALA A N 1
ATOM 612 C CA . ALA A 1 78 ? 57.548 50.679 4.891 1.00 11.84 82 ALA A CA 1
ATOM 613 C C . ALA A 1 78 ? 59.007 50.910 4.520 1.00 12.77 82 ALA A C 1
ATOM 614 O O . ALA A 1 78 ? 59.496 52.035 4.631 1.00 12.62 82 ALA A O 1
ATOM 616 N N . LEU A 1 79 ? 59.700 49.860 4.095 1.00 13.13 83 LEU A N 1
ATOM 617 C CA . LEU A 1 79 ? 61.081 50.006 3.650 1.00 13.46 83 LEU A CA 1
ATOM 618 C C . LEU A 1 79 ? 61.161 50.742 2.320 1.00 14.28 83 LEU A C 1
ATOM 619 O O . LEU A 1 79 ? 62.152 51.428 2.037 1.00 15.56 83 LEU A O 1
ATOM 624 N N . GLU A 1 80 ? 60.106 50.630 1.513 1.00 13.90 84 GLU A N 1
ATOM 625 C CA . GLU A 1 80 ? 60.032 51.375 0.261 1.00 15.22 84 GLU A CA 1
ATOM 626 C C . GLU A 1 80 ? 59.743 52.849 0.524 1.00 13.32 84 GLU A C 1
ATOM 627 O O . GLU A 1 80 ? 60.419 53.737 -0.005 1.00 15.50 84 GLU A O 1
ATOM 633 N N . TYR A 1 81 ? 58.732 53.123 1.333 1.00 13.66 85 TYR A N 1
ATOM 634 C CA . TYR A 1 81 ? 58.284 54.493 1.510 1.00 14.00 85 TYR A CA 1
ATOM 635 C C . TYR A 1 81 ? 59.295 55.330 2.287 1.00 13.12 85 TYR A C 1
ATOM 636 O O . TYR A 1 81 ? 59.568 56.472 1.931 1.00 13.64 85 TYR A O 1
ATOM 645 N N . ASN A 1 82 ? 59.833 54.768 3.361 1.00 13.67 86 ASN A N 1
ATOM 646 C CA . ASN A 1 82 ? 60.771 55.484 4.203 1.00 13.04 86 ASN A CA 1
ATOM 647 C C . ASN A 1 82 ? 62.201 55.408 3.681 1.00 13.03 86 ASN A C 1
ATOM 648 O O . ASN A 1 82 ? 62.559 54.495 2.933 1.00 15.77 86 ASN A O 1
ATOM 653 N N . ALA A 1 83 ? 63.018 56.371 4.076 1.00 14.24 87 ALA A N 1
ATOM 654 C CA . ALA A 1 83 ? 64.383 56.448 3.581 1.00 15.03 87 ALA A CA 1
ATOM 655 C C . ALA A 1 83 ? 65.309 55.625 4.452 1.00 14.25 87 ALA A C 1
ATOM 656 O O . ALA A 1 83 ? 65.163 55.598 5.670 1.00 15.97 87 ALA A O 1
ATOM 658 N N . LYS A 1 84 ? 66.272 54.967 3.816 1.00 16.04 88 LYS A N 1
ATOM 659 C CA . LYS A 1 84 ? 67.263 54.178 4.546 1.00 18.22 88 LYS A CA 1
ATOM 660 C C . LYS A 1 84 ? 67.903 54.999 5.667 1.00 15.80 88 LYS A C 1
ATOM 661 O O . LYS A 1 84 ? 68.336 56.122 5.457 1.00 17.48 88 LYS A O 1
ATOM 667 N N . GLY A 1 85 ? 67.917 54.438 6.870 1.00 17.51 89 GLY A N 1
ATOM 668 C CA . GLY A 1 85 ? 68.497 55.119 8.012 1.00 20.96 89 GLY A CA 1
ATOM 669 C C . GLY A 1 85 ? 67.531 55.970 8.819 1.00 17.98 89 GLY A C 1
ATOM 670 O O . GLY A 1 85 ? 67.887 56.447 9.898 1.00 21.23 89 GLY A O 1
ATOM 671 N N . SER A 1 86 ? 66.323 56.185 8.311 1.00 15.02 90 SER A N 1
ATOM 672 C CA . SER A 1 86 ? 65.364 56.975 9.077 1.00 14.82 90 SER A CA 1
ATOM 673 C C . SER A 1 86 ? 64.876 56.150 10.262 1.00 13.83 90 SER A C 1
ATOM 674 O O . SER A 1 86 ? 65.046 54.928 10.302 1.00 14.55 90 SER A O 1
ATOM 677 N N . THR A 1 87 ? 64.261 56.797 11.239 0.50 10.13 91 THR A N 1
ATOM 678 C CA A THR A 1 87 ? 63.781 56.069 12.396 0.40 14.18 91 THR A CA 1
ATOM 679 C CA B THR A 1 87 ? 63.753 56.075 12.408 0.60 15.53 91 THR A CA 1
ATOM 680 C C . THR A 1 87 ? 62.705 55.060 11.986 0.50 8.90 91 THR A C 1
ATOM 681 O O . THR A 1 87 ? 62.670 53.936 12.488 0.50 8.76 91 THR A O 1
ATOM 688 N N . TRP A 1 88 ? 61.846 55.454 11.051 1.00 13.23 92 TRP A N 1
ATOM 689 C CA . TRP A 1 88 ? 60.839 54.541 10.514 1.00 13.55 92 TRP A CA 1
ATOM 690 C C . TRP A 1 88 ? 61.492 53.334 9.843 1.00 12.97 92 TRP A C 1
ATOM 691 O O . TRP A 1 88 ? 61.067 52.189 10.041 1.00 13.65 92 TRP A O 1
ATOM 702 N N . TYR A 1 89 ? 62.501 53.588 9.013 1.00 14.08 93 TYR A N 1
ATOM 703 C CA . TYR A 1 89 ? 63.179 52.530 8.279 1.00 14.55 93 TYR A CA 1
ATOM 704 C C . TYR A 1 89 ? 63.876 51.581 9.257 1.00 13.03 93 TYR A C 1
ATOM 705 O O . TYR A 1 89 ? 63.833 50.345 9.082 1.00 14.50 93 TYR A O 1
ATOM 714 N N . GLN A 1 90 ? 64.516 52.149 10.285 1.00 14.43 94 GLN A N 1
ATOM 715 C CA . GLN A 1 90 ? 65.159 51.351 11.332 1.00 17.21 94 GLN A CA 1
ATOM 716 C C . GLN A 1 90 ? 64.147 50.402 11.962 1.00 14.67 94 GLN A C 1
ATOM 717 O O . GLN A 1 90 ? 64.438 49.216 12.169 1.00 15.35 94 GLN A O 1
ATOM 723 N N . GLU A 1 91 ? 62.965 50.906 12.299 1.00 14.34 95 GLU A N 1
ATOM 724 C CA . GLU A 1 91 ? 61.973 50.049 12.935 1.00 13.92 95 GLU A CA 1
ATOM 725 C C . GLU A 1 91 ? 61.519 48.960 11.968 1.00 13.10 95 GLU A C 1
ATOM 726 O O . GLU A 1 91 ? 61.397 47.794 12.341 1.00 14.46 95 GLU A O 1
ATOM 732 N N . ALA A 1 92 ? 61.262 49.331 10.722 1.00 13.69 96 ALA A N 1
ATOM 733 C CA . ALA A 1 92 ? 60.832 48.357 9.729 1.00 14.46 96 ALA A CA 1
ATOM 734 C C . ALA A 1 92 ? 61.895 47.282 9.503 1.00 14.17 96 ALA A C 1
ATOM 735 O O . ALA A 1 92 ? 61.556 46.103 9.323 1.00 13.96 96 ALA A O 1
ATOM 737 N N . MET A 1 93 ? 63.172 47.644 9.543 0.50 8.60 97 MET A N 1
ATOM 738 C CA A MET A 1 93 ? 64.252 46.672 9.377 0.60 19.36 97 MET A CA 1
ATOM 739 C CA B MET A 1 93 ? 64.212 46.642 9.340 0.40 11.49 97 MET A CA 1
ATOM 740 C C . MET A 1 93 ? 64.262 45.682 10.529 0.50 9.52 97 MET A C 1
ATOM 741 O O . MET A 1 93 ? 64.473 44.482 10.352 0.50 10.16 97 MET A O 1
ATOM 750 N N . SER A 1 94 ? 64.044 46.204 11.727 1.00 15.74 98 SER A N 1
ATOM 751 C CA . SER A 1 94 ? 63.966 45.372 12.920 1.00 16.21 98 SER A CA 1
ATOM 752 C C . SER A 1 94 ? 62.828 44.352 12.793 1.00 15.62 98 SER A C 1
ATOM 753 O O . SER A 1 94 ? 62.989 43.183 13.132 1.00 16.58 98 SER A O 1
ATOM 756 N N . PHE A 1 95 ? 61.691 44.804 12.273 1.00 14.14 99 PHE A N 1
ATOM 757 C CA . PHE A 1 95 ? 60.566 43.913 11.990 1.00 14.76 99 PHE A CA 1
ATOM 758 C C . PHE A 1 95 ? 60.919 42.865 10.926 1.00 13.27 99 PHE A C 1
ATOM 759 O O . PHE A 1 95 ? 60.583 41.697 11.074 1.00 14.26 99 PHE A O 1
ATOM 767 N N . ARG A 1 96 ? 61.592 43.292 9.860 1.00 14.85 100 ARG A N 1
ATOM 768 C CA . ARG A 1 96 ? 62.001 42.366 8.808 1.00 15.65 100 ARG A CA 1
ATOM 769 C C . ARG A 1 96 ? 62.804 41.215 9.393 1.00 16.26 100 ARG A C 1
ATOM 770 O O . ARG A 1 96 ? 62.608 40.054 9.031 1.00 16.43 100 ARG A O 1
ATOM 778 N N . LYS A 1 97 ? 63.687 41.539 10.331 1.00 16.48 101 LYS A N 1
ATOM 779 C CA . LYS A 1 97 ? 64.583 40.551 10.902 1.00 17.29 101 LYS A CA 1
ATOM 780 C C . LYS A 1 97 ? 63.906 39.646 11.934 1.00 16.12 101 LYS A C 1
ATOM 781 O O . LYS A 1 97 ? 64.446 38.587 12.263 1.00 19.43 101 LYS A O 1
ATOM 787 N N . THR A 1 98 ? 62.735 40.028 12.435 1.00 15.09 102 THR A N 1
ATOM 788 C CA . THR A 1 98 ? 62.148 39.319 13.568 1.00 15.37 102 THR A CA 1
ATOM 789 C C . THR A 1 98 ? 60.729 38.810 13.368 1.00 14.71 102 THR A C 1
ATOM 790 O O . THR A 1 98 ? 60.250 38.047 14.196 1.00 14.40 102 THR A O 1
ATOM 794 N N . TYR A 1 99 ? 60.046 39.203 12.295 1.00 13.94 103 TYR A N 1
ATOM 795 C CA . TYR A 1 99 ? 58.612 38.918 12.234 1.00 13.93 103 TYR A CA 1
ATOM 796 C C . TYR A 1 99 ? 58.318 37.420 12.147 1.00 14.17 103 TYR A C 1
ATOM 797 O O . TYR A 1 99 ? 57.303 36.979 12.682 1.00 14.23 103 TYR A O 1
ATOM 806 N N . LEU A 1 100 ? 59.186 36.628 11.530 1.00 14.06 104 LEU A N 1
ATOM 807 C CA . LEU A 1 100 ? 58.934 35.187 11.490 1.00 14.93 104 LEU A CA 1
ATOM 808 C C . LEU A 1 100 ? 59.067 34.562 12.884 1.00 13.17 104 LEU A C 1
ATOM 809 O O . LEU A 1 100 ? 58.292 33.669 13.238 1.00 14.75 104 LEU A O 1
ATOM 814 N N . ASP A 1 101 ? 60.027 35.016 13.679 1.00 12.75 105 ASP A N 1
ATOM 815 C CA . ASP A 1 101 ? 60.122 34.547 15.058 1.00 13.35 105 ASP A CA 1
ATOM 816 C C . ASP A 1 101 ? 58.907 34.987 15.872 1.00 12.52 105 ASP A C 1
ATOM 817 O O . ASP A 1 101 ? 58.431 34.247 16.736 1.00 12.83 105 ASP A O 1
ATOM 822 N N . LEU A 1 102 ? 58.379 36.173 15.602 1.00 12.11 106 LEU A N 1
ATOM 823 C CA . LEU A 1 102 ? 57.154 36.592 16.275 1.00 12.11 106 LEU A CA 1
ATOM 824 C C . LEU A 1 102 ? 55.990 35.678 15.904 1.00 12.27 106 LEU A C 1
ATOM 825 O O . LEU A 1 102 ? 55.158 35.356 16.760 1.00 12.08 106 LEU A O 1
ATOM 830 N N . ALA A 1 103 ? 55.912 35.271 14.638 1.00 11.22 107 ALA A N 1
ATOM 831 C CA . ALA A 1 103 ? 54.884 34.331 14.223 1.00 11.83 107 ALA A CA 1
ATOM 832 C C . ALA A 1 103 ? 55.023 32.995 14.960 1.00 11.45 107 ALA A C 1
ATOM 833 O O . ALA A 1 103 ? 54.027 32.425 15.416 1.00 12.58 107 ALA A O 1
ATOM 835 N N . ARG A 1 104 ? 56.249 32.491 15.052 1.00 11.70 108 ARG A N 1
ATOM 836 C CA . ARG A 1 104 ? 56.484 31.254 15.790 1.00 12.37 108 ARG A CA 1
ATOM 837 C C . ARG A 1 104 ? 56.109 31.404 17.276 1.00 11.80 108 ARG A C 1
ATOM 838 O O . ARG A 1 104 ? 55.492 30.520 17.867 1.00 12.71 108 ARG A O 1
ATOM 846 N N . GLN A 1 105 ? 56.472 32.538 17.860 1.00 11.90 109 GLN A N 1
ATOM 847 C CA . GLN A 1 105 ? 56.162 32.819 19.250 1.00 12.27 109 GLN A CA 1
ATOM 848 C C . GLN A 1 105 ? 54.649 32.816 19.476 1.00 11.64 109 GLN A C 1
ATOM 849 O O . GLN A 1 105 ? 54.161 32.484 20.551 1.00 13.12 109 GLN A O 1
ATOM 855 N N . SER A 1 106 ? 53.912 33.193 18.433 1.00 11.44 110 SER A N 1
ATOM 856 C CA . SER A 1 106 ? 52.470 33.302 18.532 1.00 13.12 110 SER A CA 1
ATOM 857 C C . SER A 1 106 ? 51.763 31.955 18.399 1.00 13.48 110 SER A C 1
ATOM 858 O O . SER A 1 106 ? 50.582 31.873 18.725 1.00 14.95 110 SER A O 1
ATOM 861 N N . GLY A 1 107 ? 52.484 30.936 17.914 1.00 13.41 111 GLY A N 1
ATOM 862 C CA . GLY A 1 107 ? 51.925 29.605 17.726 1.00 14.69 111 GLY A CA 1
ATOM 863 C C . GLY A 1 107 ? 51.599 29.262 16.291 1.00 13.79 111 GLY A C 1
ATOM 864 O O . GLY A 1 107 ? 50.864 28.316 16.032 1.00 15.89 111 GLY A O 1
ATOM 865 N N . LEU A 1 108 ? 52.136 30.027 15.356 1.00 14.21 112 LEU A N 1
ATOM 866 C CA . LEU A 1 108 ? 51.911 29.744 13.943 1.00 14.34 112 LEU A CA 1
ATOM 867 C C . LEU A 1 108 ? 53.022 28.909 13.349 1.00 14.83 112 LEU A C 1
ATOM 868 O O . LEU A 1 108 ? 54.161 28.963 13.814 1.00 15.29 112 LEU A O 1
ATOM 873 N N . VAL A 1 109 ? 52.689 28.154 12.302 1.00 15.24 113 VAL A N 1
ATOM 874 C CA . VAL A 1 109 ? 53.697 27.436 11.532 1.00 17.47 113 VAL A CA 1
ATOM 875 C C . VAL A 1 109 ? 54.261 28.388 10.487 1.00 18.87 113 VAL A C 1
ATOM 876 O O . VAL A 1 10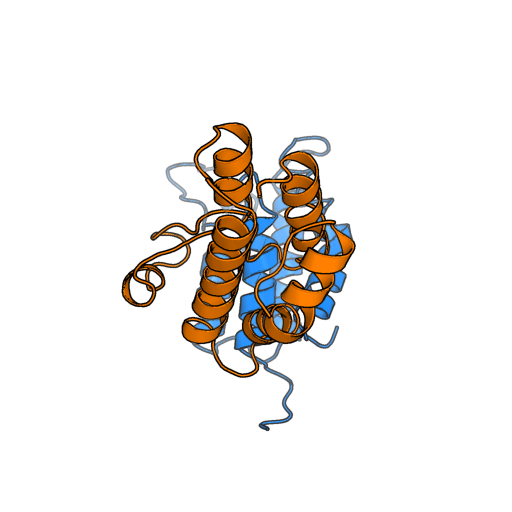9 ? 53.509 29.054 9.773 1.00 19.72 113 VAL A O 1
ATOM 880 N N . VAL A 1 110 ? 55.582 28.481 10.416 1.00 19.46 114 VAL A N 1
ATOM 881 C CA . VAL A 1 110 ? 56.221 29.379 9.466 1.00 21.45 114 VAL A CA 1
ATOM 882 C C . VAL A 1 110 ? 56.762 28.625 8.256 1.00 33.56 114 VAL A C 1
ATOM 883 O O . VAL A 1 110 ? 57.356 27.562 8.400 1.00 31.98 114 VAL A O 1
ATOM 887 N N . SER B 1 5 ? 58.286 41.807 56.603 1.00 48.97 9 SER B N 1
ATOM 888 C CA . SER B 1 5 ? 57.062 42.516 56.253 1.00 50.68 9 SER B CA 1
ATOM 889 C C . SER B 1 5 ? 57.090 42.967 54.798 1.00 34.30 9 SER B C 1
ATOM 890 O O . SER B 1 5 ? 56.373 42.427 53.950 1.00 34.20 9 SER B O 1
ATOM 893 N N . PHE B 1 6 ? 57.929 43.962 54.521 1.00 37.16 10 PHE B N 1
ATOM 894 C CA . PHE B 1 6 ? 58.073 44.511 53.180 1.00 33.61 10 PHE B CA 1
ATOM 895 C C . PHE B 1 6 ? 59.540 44.548 52.761 1.00 40.51 10 PHE B C 1
ATOM 896 O O . PHE B 1 6 ? 60.342 45.304 53.316 1.00 39.52 10 PHE B O 1
ATOM 904 N N . ASN B 1 7 ? 59.877 43.706 51.791 1.00 32.23 11 ASN B N 1
ATOM 905 C CA . ASN B 1 7 ? 61.203 43.659 51.193 1.00 27.06 11 ASN B CA 1
ATOM 906 C C . ASN B 1 7 ? 61.158 44.420 49.873 1.00 25.36 11 ASN B C 1
ATOM 907 O O . ASN B 1 7 ? 60.790 43.858 48.851 1.00 22.94 11 ASN B O 1
ATOM 912 N N . LYS B 1 8 ? 61.511 45.701 49.897 1.00 25.84 12 LYS B N 1
ATOM 913 C CA . LYS B 1 8 ? 61.362 46.554 48.717 1.00 24.55 12 LYS B CA 1
ATOM 914 C C . LYS B 1 8 ? 62.155 46.056 47.509 1.00 23.07 12 LYS B C 1
ATOM 915 O O . LYS B 1 8 ? 61.600 45.898 46.419 1.00 21.57 12 LYS B O 1
ATOM 921 N N . ASN B 1 9 ? 63.447 45.808 47.693 1.00 24.14 13 ASN B N 1
ATOM 922 C CA . ASN B 1 9 ? 64.263 45.328 46.586 1.00 23.24 13 ASN B CA 1
ATOM 923 C C . ASN B 1 9 ? 63.800 43.963 46.109 1.00 22.34 13 ASN B C 1
ATOM 924 O O . ASN B 1 9 ? 63.797 43.703 44.912 1.00 20.12 13 ASN B O 1
ATOM 929 N N . GLY B 1 10 ? 63.393 43.106 47.044 1.00 21.89 14 GLY B N 1
ATOM 930 C CA . GLY B 1 10 ? 62.864 41.795 46.697 1.00 20.63 14 GLY B CA 1
ATOM 931 C C . GLY B 1 10 ? 61.625 41.900 45.826 1.00 18.73 14 GLY B C 1
ATOM 932 O O . GLY B 1 10 ? 61.461 41.149 44.862 1.00 17.39 14 GLY B O 1
ATOM 933 N N . CYS B 1 11 ? 60.741 42.835 46.161 1.00 18.91 15 CYS B N 1
ATOM 934 C CA . CYS B 1 11 ? 59.541 43.039 45.360 1.00 18.66 15 CYS B CA 1
ATOM 935 C C . CYS B 1 11 ? 59.902 43.550 43.967 1.00 16.63 15 CYS B C 1
ATOM 936 O O . CYS B 1 11 ? 59.274 43.154 42.979 1.00 16.92 15 CYS B O 1
ATOM 939 N N . LEU B 1 12 ? 60.923 44.394 43.868 1.00 17.59 16 LEU B N 1
ATOM 940 C CA . LEU B 1 12 ? 61.366 44.845 42.557 1.00 17.15 16 LEU B CA 1
ATOM 941 C C . LEU B 1 12 ? 61.979 43.695 41.767 1.00 18.84 16 LEU B C 1
ATOM 942 O O . LEU B 1 12 ? 61.757 43.593 40.563 1.00 18.47 16 LEU B O 1
ATOM 947 N N . VAL B 1 13 ? 62.751 42.837 42.429 1.00 18.29 17 VAL B N 1
ATOM 948 C CA . VAL B 1 13 ? 63.304 41.650 41.772 1.00 19.86 17 VAL B CA 1
ATOM 949 C C . VAL B 1 13 ? 62.184 40.747 41.240 1.00 18.91 17 VAL B C 1
ATOM 950 O O . VAL B 1 13 ? 62.242 40.261 40.106 1.00 18.11 17 VAL B O 1
ATOM 954 N N . PHE B 1 14 ? 61.151 40.564 42.051 1.00 17.08 18 PHE B N 1
ATOM 955 C CA . PHE B 1 14 ? 59.967 39.805 41.678 1.00 15.98 18 PHE B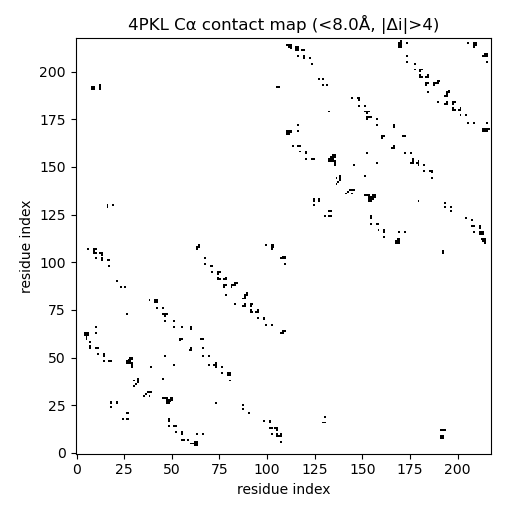 CA 1
ATOM 956 C C . PHE B 1 14 ? 59.329 40.373 40.412 1.00 16.16 18 PHE B C 1
ATOM 957 O O . PHE B 1 14 ? 59.096 39.652 39.435 1.00 16.35 18 PHE B O 1
ATOM 965 N N . VAL B 1 15 ? 59.053 41.671 40.419 1.00 16.24 19 VAL B N 1
ATOM 966 C CA . VAL B 1 15 ? 58.458 42.314 39.250 1.00 16.30 19 VAL B CA 1
ATOM 967 C C . VAL B 1 15 ? 59.361 42.194 38.027 1.00 17.67 19 VAL B C 1
ATOM 968 O O . VAL B 1 15 ? 58.893 41.956 36.910 1.00 17.31 19 VAL B O 1
ATOM 972 N N . SER B 1 16 ? 60.657 42.334 38.239 0.50 12.74 20 SER B N 1
ATOM 973 C CA A SER B 1 16 ? 61.653 42.249 37.175 0.62 19.27 20 SER B CA 1
ATOM 974 C CA B SER B 1 16 ? 61.594 42.266 37.133 0.38 16.06 20 SER B CA 1
ATOM 975 C C . SER B 1 16 ? 61.664 40.870 36.528 0.50 12.57 20 SER B C 1
ATOM 976 O O . SER B 1 16 ? 61.788 40.731 35.313 0.50 12.59 20 SER B O 1
ATOM 981 N N . ARG B 1 17 ? 61.561 39.848 37.365 1.00 17.59 21 ARG B N 1
ATOM 982 C CA . ARG B 1 17 ? 61.547 38.475 36.878 1.00 18.00 21 ARG B CA 1
ATOM 983 C C . ARG B 1 17 ? 60.270 38.202 36.104 1.00 17.58 21 ARG B C 1
ATOM 984 O O . ARG B 1 17 ? 60.301 37.582 35.040 1.00 16.54 21 ARG B O 1
ATOM 992 N N . LEU B 1 18 ? 59.146 38.689 36.626 1.00 15.42 22 LEU B N 1
ATOM 993 C CA . LEU B 1 18 ? 57.878 38.579 35.916 1.00 15.53 22 LEU B CA 1
ATOM 994 C C . LEU B 1 18 ? 57.943 39.288 34.566 1.00 13.39 22 LEU B C 1
ATOM 995 O O . LEU B 1 18 ? 57.431 38.802 33.560 1.00 13.63 22 LEU B O 1
ATOM 1000 N N . TRP B 1 19 ? 58.589 40.446 34.537 1.00 14.48 23 TRP B N 1
ATOM 1001 C CA . TRP B 1 19 ? 58.765 41.190 33.298 1.00 13.72 23 TRP B CA 1
ATOM 1002 C C . TRP B 1 19 ? 59.495 40.368 32.246 1.00 14.53 23 TRP B C 1
ATOM 1003 O O . TRP B 1 19 ? 59.093 40.321 31.075 1.00 14.65 23 TRP B O 1
ATOM 1014 N N . ASP B 1 20 ? 60.581 39.737 32.669 1.00 16.37 24 ASP B N 1
ATOM 1015 C CA . ASP B 1 20 ? 61.395 38.903 31.794 1.00 17.83 24 ASP B CA 1
ATOM 1016 C C . ASP B 1 20 ? 60.640 37.672 31.316 1.00 19.07 24 ASP B C 1
ATOM 1017 O O . ASP B 1 20 ? 60.763 37.269 30.155 1.00 18.78 24 ASP B O 1
ATOM 1022 N N . LEU B 1 21 ? 59.871 37.059 32.213 1.00 15.99 25 LEU B N 1
ATOM 1023 C CA . LEU B 1 21 ? 59.100 35.872 31.858 1.00 15.49 25 LEU B CA 1
ATOM 1024 C C . LEU B 1 21 ? 57.999 36.221 30.864 1.00 14.73 25 LEU B C 1
ATOM 1025 O O . LEU B 1 21 ? 57.575 35.375 30.068 1.00 15.31 25 LEU B O 1
ATOM 1030 N N . ASP B 1 22 ? 57.528 37.457 30.920 1.00 14.03 26 ASP B N 1
ATOM 1031 C CA . ASP B 1 22 ? 56.455 37.905 30.038 1.00 12.58 26 ASP B CA 1
ATOM 1032 C C . ASP B 1 22 ? 57.005 38.279 28.657 1.00 11.96 26 ASP B C 1
ATOM 1033 O O . ASP B 1 22 ? 57.089 39.456 28.284 1.00 12.82 26 ASP B O 1
ATOM 1038 N N . LYS B 1 23 ? 57.382 37.261 27.888 1.00 13.00 27 LYS B N 1
ATOM 1039 C CA . LYS B 1 23 ? 57.945 37.500 26.571 1.00 12.76 27 LYS B CA 1
ATOM 1040 C C . LYS B 1 23 ? 56.911 38.023 25.583 1.00 13.08 27 LYS B C 1
ATOM 1041 O O . LYS B 1 23 ? 57.274 38.607 24.579 1.00 12.93 27 LYS B O 1
ATOM 1047 N N . LEU B 1 24 ? 55.627 37.812 25.866 1.00 12.77 28 LEU B N 1
ATOM 1048 C CA . LEU B 1 24 ? 54.582 38.392 25.024 1.00 12.90 28 LEU B CA 1
ATOM 1049 C C . LEU B 1 24 ? 54.430 39.887 25.252 1.00 13.73 28 LEU B C 1
ATOM 1050 O O . LEU B 1 24 ? 53.841 40.567 24.415 1.00 13.99 28 LEU B O 1
ATOM 1055 N N . GLY B 1 25 ? 54.923 40.380 26.388 1.00 11.94 29 GLY B N 1
ATOM 1056 C CA . GLY B 1 25 ? 54.721 41.769 26.772 1.00 13.33 29 GLY B CA 1
ATOM 1057 C C . GLY B 1 25 ? 53.290 42.090 27.183 1.00 12.02 29 GLY B C 1
ATOM 1058 O O . GLY B 1 25 ? 52.911 43.261 27.251 1.00 14.24 29 GLY B O 1
ATOM 1059 N N . MET B 1 26 ? 52.490 41.066 27.474 1.00 12.50 30 MET B N 1
ATOM 1060 C CA . MET B 1 26 ? 51.059 41.271 27.729 1.00 14.14 30 MET B CA 1
ATOM 1061 C C . MET B 1 26 ? 50.776 41.852 29.115 1.00 13.07 30 MET B C 1
ATOM 1062 O O . MET B 1 26 ? 49.654 42.293 29.384 1.00 13.98 30 MET B O 1
ATOM 1067 N N . PHE B 1 27 ? 51.791 41.856 29.978 1.00 12.08 31 PHE B N 1
ATOM 1068 C CA . PHE B 1 27 ? 51.651 42.323 31.357 1.00 12.98 31 PHE B CA 1
ATOM 1069 C C . PHE B 1 27 ? 52.443 43.606 31.599 1.00 14.33 31 PHE B C 1
ATOM 1070 O O . PHE B 1 27 ? 52.458 44.129 32.719 1.00 14.76 31 PHE B O 1
ATOM 1078 N N . HIS B 1 28 ? 53.130 44.106 30.575 1.00 13.59 32 HIS B N 1
ATOM 1079 C CA . HIS B 1 28 ? 54.101 45.169 30.804 1.00 14.21 32 HIS B CA 1
ATOM 1080 C C . HIS B 1 28 ? 53.472 46.527 31.132 1.00 15.88 32 HIS B C 1
ATOM 1081 O O . HIS B 1 28 ? 53.995 47.260 31.974 1.00 18.14 32 HIS B O 1
ATOM 1088 N N . HIS B 1 29 ? 52.352 46.859 30.499 0.80 13.13 33 HIS B N 1
ATOM 1089 C CA A HIS B 1 29 ? 51.763 48.174 30.696 0.57 16.42 33 HIS B CA 1
ATOM 1090 C CA B HIS B 1 29 ? 51.760 48.199 30.574 0.43 17.71 33 HIS B CA 1
ATOM 1091 C C . HIS B 1 29 ? 50.238 48.123 30.611 0.91 18.19 33 HIS B C 1
ATOM 1092 O O . HIS B 1 29 ? 49.666 47.101 30.246 0.86 17.35 33 HIS B O 1
ATOM 1105 N N . PRO B 1 30 ? 49.567 49.220 31.006 1.00 20.73 34 PRO B N 1
ATOM 1106 C CA . PRO B 1 30 ? 48.103 49.207 30.866 1.00 22.82 34 PRO B CA 1
ATOM 1107 C C . PRO B 1 30 ? 47.648 49.123 29.400 1.00 20.72 34 PRO B C 1
ATOM 1108 O O . PRO B 1 30 ? 48.415 49.441 28.491 1.00 25.54 34 PRO B O 1
ATOM 1112 N N . VAL B 1 31 ? 46.415 48.678 29.173 1.00 34.88 35 VAL B N 1
ATOM 1113 C CA . VAL B 1 31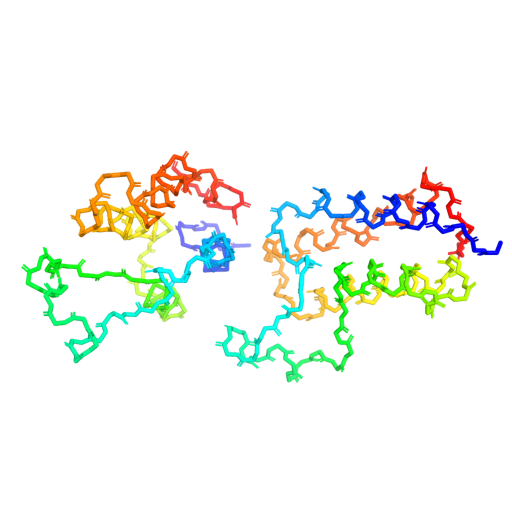 ? 45.891 48.563 27.814 1.00 37.11 35 VAL B CA 1
ATOM 1114 C C . VAL B 1 31 ? 44.880 49.679 27.542 1.00 29.47 35 VAL B C 1
ATOM 1115 O O . VAL B 1 31 ? 44.124 50.066 28.431 1.00 32.13 35 VAL B O 1
ATOM 1119 N N . SER B 1 32 ? 44.879 50.208 26.320 1.00 36.83 36 SER B N 1
ATOM 1120 C CA . SER B 1 32 ? 43.989 51.319 25.979 1.00 35.03 36 SER B CA 1
ATOM 1121 C C . SER B 1 32 ? 42.642 50.834 25.459 1.00 39.64 36 SER B C 1
ATOM 1122 O O . SER B 1 32 ? 42.528 49.735 24.920 1.00 35.31 36 SER B O 1
ATOM 1125 N N . ALA B 1 33 ? 41.629 51.679 25.601 1.00 35.31 37 ALA B N 1
ATOM 1126 C CA . ALA B 1 33 ? 40.280 51.342 25.173 1.00 39.76 37 ALA B CA 1
ATOM 1127 C C . ALA B 1 33 ? 40.086 51.585 23.679 1.00 44.26 37 ALA B C 1
ATOM 1128 O O . ALA B 1 33 ? 38.987 51.418 23.152 1.00 73.73 37 ALA B O 1
ATOM 1130 N N . GLU B 1 34 ? 41.154 51.990 23.002 1.00 70.03 38 GLU B N 1
ATOM 1131 C CA . GLU B 1 34 ? 41.113 52.183 21.556 1.00 55.69 38 GLU B CA 1
ATOM 1132 C C . GLU B 1 34 ? 41.908 51.082 20.870 1.00 66.18 38 GLU B C 1
ATOM 1133 O O . GLU B 1 34 ? 41.676 50.759 19.704 1.00 83.29 38 GLU B O 1
ATOM 1139 N N . GLU B 1 35 ? 42.850 50.511 21.613 1.00 47.64 39 GLU B N 1
ATOM 1140 C CA . GLU B 1 35 ? 43.597 49.344 21.170 1.00 36.18 39 GLU B CA 1
ATOM 1141 C C . GLU B 1 35 ? 42.758 48.089 21.327 1.00 57.13 39 GLU B C 1
ATOM 1142 O O . GLU B 1 35 ? 42.583 47.310 20.389 1.00 68.98 39 GLU B O 1
ATOM 1148 N N . LEU B 1 36 ? 42.245 47.907 22.538 1.00 32.89 40 LEU B N 1
ATOM 1149 C CA . LEU B 1 36 ? 41.465 46.732 22.890 1.00 32.19 40 LEU B CA 1
ATOM 1150 C C . LEU B 1 36 ? 40.201 47.210 23.579 1.00 33.85 40 LEU B C 1
ATOM 1151 O O . LEU B 1 36 ? 40.087 47.147 24.804 1.00 28.10 40 LEU B O 1
ATOM 1156 N N . PRO B 1 37 ? 39.248 47.707 22.783 1.00 32.49 41 PRO B N 1
ATOM 1157 C CA . PRO B 1 37 ? 38.077 48.397 23.329 1.00 33.25 41 PRO B CA 1
ATOM 1158 C C . PRO B 1 37 ? 37.287 47.554 24.326 1.00 38.51 41 PRO B C 1
ATOM 1159 O O . PRO B 1 37 ? 36.838 48.098 25.333 1.00 32.13 41 PRO B O 1
ATOM 1163 N N . ASP B 1 38 ? 37.131 46.259 24.076 1.00 30.74 42 ASP B N 1
ATOM 1164 C CA . ASP B 1 38 ? 36.266 45.450 24.928 1.00 29.81 42 ASP B CA 1
ATOM 1165 C C . ASP B 1 38 ? 36.890 45.136 26.291 1.00 26.89 42 ASP B C 1
ATOM 1166 O O . ASP B 1 38 ? 36.189 44.706 27.204 1.00 27.81 42 ASP B O 1
ATOM 1171 N N . TYR B 1 39 ? 38.196 45.357 26.435 1.00 25.26 43 TYR B N 1
ATOM 1172 C CA . TYR B 1 39 ? 38.905 44.911 27.639 1.00 22.81 43 TYR B CA 1
ATOM 1173 C C . TYR B 1 39 ? 38.341 45.487 28.949 1.00 22.63 43 TYR B C 1
ATOM 1174 O O . TYR B 1 39 ? 38.066 44.745 29.895 1.00 23.13 43 TYR B O 1
ATOM 1183 N N . HIS B 1 40 ? 38.160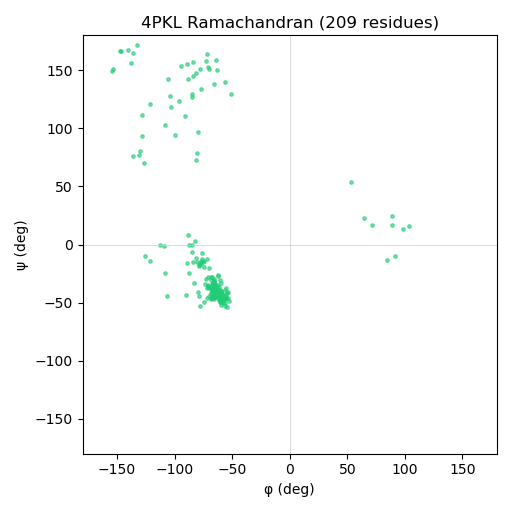 46.796 29.025 1.00 26.30 44 HIS B N 1
ATOM 1184 C CA . HIS B 1 40 ? 37.705 47.353 30.297 1.00 24.99 44 HIS B CA 1
ATOM 1185 C C . HIS B 1 40 ? 36.209 47.094 30.537 1.00 25.82 44 HIS B C 1
ATOM 1186 O O . HIS B 1 40 ? 35.703 47.360 31.627 1.00 31.40 44 HIS B O 1
ATOM 1193 N N . THR B 1 41 ? 35.506 46.558 29.536 1.00 27.43 45 THR B N 1
ATOM 1194 C CA . THR B 1 41 ? 34.109 46.151 29.727 1.00 28.90 45 THR B CA 1
ATOM 1195 C C . THR B 1 41 ? 34.024 44.770 30.380 1.00 28.00 45 THR B C 1
ATOM 1196 O O . THR B 1 41 ? 32.953 44.345 30.822 1.00 29.76 45 THR B O 1
ATOM 1200 N N . VAL B 1 42 ? 35.162 44.081 30.432 1.00 25.71 46 VAL B N 1
ATOM 1201 C CA . VAL B 1 42 ? 35.260 42.748 31.031 1.00 25.05 46 VAL B CA 1
ATOM 1202 C C . VAL B 1 42 ? 35.992 42.799 32.376 1.00 23.81 46 VAL B C 1
ATOM 1203 O O . VAL B 1 42 ? 35.558 42.198 33.357 1.00 27.81 46 VAL B O 1
ATOM 1207 N N . ILE B 1 43 ? 37.097 43.538 32.412 1.00 22.28 47 ILE B N 1
ATOM 1208 C CA . ILE B 1 43 ? 37.975 43.579 33.584 1.00 23.38 47 ILE B CA 1
ATOM 1209 C C . ILE B 1 43 ? 37.770 44.862 34.385 1.00 25.86 47 ILE B C 1
ATOM 1210 O O . ILE B 1 43 ? 37.997 45.961 33.881 1.00 26.22 47 ILE B O 1
ATOM 1215 N N . LYS B 1 44 ? 37.347 44.707 35.638 1.00 25.12 48 LYS B N 1
ATOM 1216 C CA . LYS B 1 44 ? 36.950 45.832 36.480 1.00 30.96 48 LYS B CA 1
ATOM 1217 C C . LYS B 1 44 ? 38.130 46.525 37.158 1.00 26.39 48 LYS B C 1
ATOM 1218 O O . LYS B 1 44 ? 38.100 47.743 37.370 1.00 34.07 48 LYS B O 1
ATOM 1224 N N . ARG B 1 45 ? 39.160 45.757 37.506 1.00 25.69 49 ARG B N 1
ATOM 1225 C CA . ARG B 1 45 ? 40.296 46.299 38.248 1.00 26.80 49 ARG B CA 1
ATOM 1226 C C . ARG B 1 45 ? 41.615 45.915 37.590 1.00 20.64 49 ARG B C 1
ATOM 1227 O O . ARG B 1 45 ? 42.281 44.975 38.025 1.00 21.01 49 ARG B O 1
ATOM 1235 N N . PRO B 1 46 ? 42.002 46.651 36.538 1.00 20.05 50 PRO B N 1
ATOM 1236 C CA . PRO B 1 46 ? 43.218 46.292 35.801 1.00 18.81 50 PRO B CA 1
ATOM 1237 C C . PRO B 1 46 ? 44.473 46.550 36.624 1.00 18.70 50 PRO B C 1
ATOM 1238 O O . PRO B 1 46 ? 44.504 47.429 37.486 1.00 21.12 50 PRO B O 1
ATOM 1242 N N . VAL B 1 47 ? 45.507 45.773 36.353 1.00 17.76 51 VAL B N 1
ATOM 1243 C CA . VAL B 1 47 ? 46.809 46.007 36.955 1.00 20.23 51 VAL B CA 1
ATOM 1244 C C . VAL B 1 47 ? 47.875 45.449 36.002 1.00 14.72 51 VAL B C 1
ATOM 1245 O O . VAL B 1 47 ? 47.603 44.547 35.204 1.00 15.68 51 VAL B O 1
ATOM 1249 N N . ASP B 1 48 ? 49.061 46.050 36.031 1.00 16.57 52 ASP B N 1
ATOM 1250 C CA . ASP B 1 48 ? 50.136 45.678 35.126 1.00 15.49 52 ASP B CA 1
ATOM 1251 C C . ASP B 1 48 ? 51.456 45.852 35.850 1.00 15.34 52 ASP B C 1
ATOM 1252 O O . ASP B 1 48 ? 51.509 46.499 36.903 1.00 17.10 52 ASP B O 1
ATOM 1257 N N . LEU B 1 49 ? 52.524 45.303 35.285 1.00 15.66 53 LEU B N 1
ATOM 1258 C CA . LEU B 1 49 ? 53.816 45.335 35.960 1.00 15.37 53 LEU B CA 1
ATOM 1259 C C . LEU B 1 49 ? 54.412 46.727 36.100 1.00 17.97 53 LEU B C 1
ATOM 1260 O O . LEU B 1 49 ? 55.107 46.993 37.070 1.00 17.57 53 LEU B O 1
ATOM 1265 N N . SER B 1 50 ? 54.169 47.612 35.139 1.00 17.53 54 SER B N 1
ATOM 1266 C CA . SER B 1 50 ? 54.695 48.970 35.253 1.00 19.26 54 SER B CA 1
ATOM 1267 C C . SER B 1 50 ? 54.055 49.691 36.435 1.00 19.40 54 SER B C 1
ATOM 1268 O O . SER B 1 50 ? 54.727 50.402 37.181 1.00 20.33 54 SER B O 1
ATOM 1271 N N . SER B 1 51 ? 52.751 49.496 36.608 1.00 19.89 55 SER B N 1
ATOM 1272 C CA . SER B 1 51 ? 52.043 50.134 37.710 1.00 23.82 55 SER B CA 1
ATOM 1273 C C . SER B 1 51 ? 52.464 49.539 39.045 1.00 19.03 55 SER B C 1
ATOM 1274 O O . SER B 1 51 ? 52.571 50.255 40.039 1.00 22.55 55 SER B O 1
ATOM 1277 N N . ILE B 1 52 ? 52.696 48.230 39.079 1.00 18.61 56 ILE B N 1
ATOM 1278 C CA . ILE B 1 52 ? 53.164 47.615 40.312 1.00 18.32 56 ILE B CA 1
ATOM 1279 C C . ILE B 1 52 ? 54.562 48.136 40.657 1.00 17.29 56 ILE B C 1
ATOM 1280 O O . ILE B 1 52 ? 54.802 48.571 41.790 1.00 20.46 56 ILE B O 1
ATOM 1285 N N . ARG B 1 53 ? 55.464 48.156 39.677 1.00 20.74 57 ARG B N 1
ATOM 1286 C CA . ARG B 1 53 ? 56.805 48.707 39.876 1.00 21.10 57 ARG B CA 1
ATOM 1287 C C . ARG B 1 53 ? 56.744 50.126 40.440 1.00 23.42 57 ARG B C 1
ATOM 1288 O O . ARG B 1 53 ? 57.414 50.451 41.428 1.00 26.17 57 ARG B O 1
ATOM 1296 N N . ASP B 1 54 ? 55.922 50.970 39.822 1.00 22.82 58 ASP B N 1
ATOM 1297 C CA . ASP B 1 54 ? 55.803 52.357 40.250 1.00 27.08 58 ASP B CA 1
ATOM 1298 C C . ASP B 1 54 ? 55.236 52.457 41.665 1.00 24.58 58 ASP B C 1
ATOM 1299 O O . ASP B 1 54 ? 55.621 53.338 42.439 1.00 26.47 58 ASP B O 1
ATOM 1304 N N . GLY B 1 55 ? 54.322 51.553 42.002 1.00 25.42 59 GLY B N 1
ATOM 1305 C CA . GLY B 1 55 ? 53.760 51.512 43.341 1.00 28.11 59 GLY B CA 1
ATOM 1306 C C . GLY B 1 55 ? 54.792 51.149 44.393 1.00 22.54 59 GLY B C 1
ATOM 1307 O O . GLY B 1 55 ? 54.832 51.748 45.469 1.00 29.30 59 GLY B O 1
ATOM 1308 N N . ILE B 1 56 ? 55.623 50.156 44.083 1.00 23.68 60 ILE B N 1
ATOM 1309 C CA . ILE B 1 56 ? 56.716 49.772 44.973 1.00 25.18 60 ILE B CA 1
ATOM 1310 C C . ILE B 1 56 ? 57.664 50.951 45.193 1.00 27.70 60 ILE B C 1
ATOM 1311 O O . ILE B 1 56 ? 58.043 51.266 46.327 1.00 29.45 60 ILE B O 1
ATOM 1316 N N . GLU B 1 57 ? 58.024 51.625 44.108 1.00 27.80 61 GLU B N 1
ATOM 1317 C CA . GLU B 1 57 ? 58.956 52.743 44.192 1.00 31.38 61 GLU B CA 1
ATOM 1318 C C . GLU B 1 57 ? 58.366 53.919 44.973 1.00 30.20 61 GLU B C 1
ATOM 1319 O O . GLU B 1 57 ? 59.088 54.628 45.676 1.00 35.00 61 GLU B O 1
ATOM 1325 N N . LYS B 1 58 ? 57.053 54.111 44.873 1.00 29.86 62 LYS B N 1
ATOM 1326 C CA . LYS B 1 58 ? 56.401 55.242 45.531 1.00 36.56 62 LYS B CA 1
ATOM 1327 C C . LYS B 1 58 ? 56.064 54.949 46.989 1.00 31.45 62 LYS B C 1
ATOM 1328 O O . LYS B 1 58 ? 55.785 55.867 47.762 1.00 38.54 62 LYS B O 1
ATOM 1334 N N . GLY B 1 59 ? 56.102 53.678 47.368 1.00 31.37 63 GLY B N 1
ATOM 1335 C CA . GLY B 1 59 ? 55.822 53.280 48.736 1.00 33.17 63 GLY B CA 1
ATOM 1336 C C . GLY B 1 59 ? 54.356 52.995 49.011 1.00 33.44 63 GLY B C 1
ATOM 1337 O O . GLY B 1 59 ? 53.912 53.086 50.154 1.00 42.30 63 GLY B O 1
ATOM 1338 N N . THR B 1 60 ? 53.607 52.637 47.972 1.00 36.52 64 THR B N 1
ATOM 1339 C CA . THR B 1 60 ? 52.166 52.423 48.104 1.00 40.69 64 THR B CA 1
ATOM 1340 C C . THR B 1 60 ? 51.806 51.014 48.573 1.00 44.32 64 THR B C 1
ATOM 1341 O O . THR B 1 60 ? 50.640 50.723 48.838 1.00 40.20 64 THR B O 1
ATOM 1345 N N . TYR B 1 61 ? 52.801 50.137 48.666 1.00 32.43 65 TYR B N 1
ATOM 1346 C CA . TYR B 1 61 ? 52.563 48.779 49.148 1.00 28.46 65 TYR B CA 1
ATOM 1347 C C . TYR B 1 61 ? 53.059 48.617 50.578 1.00 33.38 65 TYR B C 1
ATOM 1348 O O . TYR B 1 61 ? 54.210 48.923 50.885 1.00 38.84 65 TYR B O 1
ATOM 1357 N N . ALA B 1 62 ? 52.183 48.118 51.445 1.00 30.25 66 ALA B N 1
ATOM 1358 C CA . ALA B 1 62 ? 52.505 47.957 52.858 1.00 32.97 66 ALA B CA 1
ATOM 1359 C C . ALA B 1 62 ? 53.365 46.725 53.115 1.00 36.74 66 ALA B C 1
ATOM 1360 O O . ALA B 1 62 ? 54.324 46.778 53.888 1.00 37.16 66 ALA B O 1
ATOM 1362 N N . THR B 1 63 ? 53.009 45.612 52.479 1.00 30.04 67 THR B N 1
ATOM 1363 C CA . THR B 1 63 ? 53.691 44.344 52.715 1.00 33.14 67 THR B CA 1
ATOM 1364 C C . THR B 1 63 ? 53.965 43.608 51.417 1.00 21.20 67 THR B C 1
ATOM 1365 O O . THR B 1 63 ? 53.371 43.916 50.379 1.00 24.39 67 THR B O 1
ATOM 1369 N N . ASP B 1 64 ? 54.849 42.616 51.483 1.00 24.31 68 ASP B N 1
ATOM 1370 C CA . ASP B 1 64 ? 55.097 41.736 50.347 1.00 23.01 68 ASP B CA 1
ATOM 1371 C C . ASP B 1 64 ? 53.811 41.086 49.851 1.00 20.59 68 ASP B C 1
ATOM 1372 O O . ASP B 1 64 ? 53.634 40.897 48.646 1.00 21.00 68 ASP B O 1
ATOM 1377 N N . VAL B 1 65 ? 52.918 40.736 50.774 1.00 23.05 69 VAL B N 1
ATOM 1378 C CA . VAL B 1 65 ? 51.692 40.040 50.397 1.00 21.99 69 VAL B CA 1
ATOM 1379 C C . VAL B 1 65 ? 50.806 40.941 49.531 1.00 22.18 69 VAL B C 1
ATOM 1380 O O . VAL B 1 65 ? 50.132 40.465 48.624 1.00 20.00 69 VAL B O 1
ATOM 1384 N N . ASP B 1 66 ? 50.829 42.244 49.786 1.00 21.35 70 ASP B N 1
ATOM 1385 C CA . ASP B 1 66 ? 50.060 43.170 48.959 1.00 22.75 70 ASP B CA 1
ATOM 1386 C C . ASP B 1 66 ? 50.556 43.176 47.512 1.00 20.40 70 ASP B C 1
ATOM 1387 O O . ASP B 1 66 ? 49.762 43.246 46.572 1.00 20.54 70 ASP B O 1
ATOM 1392 N N . VAL B 1 67 ? 51.868 43.082 47.334 1.00 20.35 71 VAL B N 1
ATOM 1393 C CA . VAL B 1 67 ? 52.441 42.996 46.000 1.00 19.37 71 VAL B CA 1
ATOM 1394 C C . VAL B 1 67 ? 52.048 41.673 45.360 1.00 19.21 71 VAL B C 1
ATOM 1395 O O . VAL B 1 67 ? 51.645 41.624 44.196 1.00 17.77 71 VAL B O 1
ATOM 1399 N N . GLN B 1 68 ? 52.157 40.596 46.127 1.00 17.64 72 GLN B N 1
ATOM 1400 C CA . GLN B 1 68 ? 51.733 39.280 45.672 1.00 19.39 72 GLN B CA 1
ATOM 1401 C C . GLN B 1 68 ? 50.272 39.273 45.217 1.00 16.87 72 GLN B C 1
ATOM 1402 O O . GLN B 1 68 ? 49.945 38.681 44.187 1.00 16.53 72 GLN B O 1
ATOM 1408 N N . ASN B 1 69 ? 49.410 39.942 45.979 1.00 16.80 73 ASN B N 1
ATOM 1409 C CA . ASN B 1 69 ? 47.984 39.995 45.659 1.00 17.69 73 ASN B CA 1
ATOM 1410 C C . ASN B 1 69 ? 47.710 40.727 44.352 1.00 16.12 73 ASN B C 1
ATOM 1411 O O . ASN B 1 69 ? 46.844 40.321 43.582 1.00 16.20 73 ASN B O 1
ATOM 1416 N N . ASP B 1 70 ? 48.432 41.816 44.105 1.00 16.25 74 ASP B N 1
ATOM 1417 C CA . ASP B 1 70 ? 48.250 42.534 42.849 1.00 15.99 74 ASP B CA 1
ATOM 1418 C C . ASP B 1 70 ? 48.736 41.701 41.672 1.00 13.51 74 ASP B C 1
ATOM 1419 O O . ASP B 1 70 ? 48.120 41.713 40.609 1.00 14.42 74 ASP B O 1
ATOM 1424 N N . VAL B 1 71 ? 49.831 40.972 41.853 1.00 13.91 75 VAL B N 1
ATOM 1425 C CA . VAL B 1 71 ? 50.308 40.087 40.802 1.00 14.31 75 VAL B CA 1
ATOM 1426 C C . VAL B 1 71 ? 49.287 38.969 40.553 1.00 13.50 75 VAL B C 1
ATOM 1427 O O . VAL B 1 71 ? 49.007 38.625 39.404 1.00 13.18 75 VAL B O 1
ATOM 1431 N N . ALA B 1 72 ? 48.715 38.416 41.618 1.00 14.23 76 ALA B N 1
ATOM 1432 C CA . ALA B 1 72 ? 47.698 37.388 41.454 1.00 13.83 76 ALA B CA 1
ATOM 1433 C C . ALA B 1 72 ? 46.506 37.926 40.663 1.00 12.61 76 ALA B C 1
ATOM 1434 O O . ALA B 1 72 ? 45.984 37.240 39.774 1.00 13.52 76 ALA B O 1
ATOM 1436 N N . ARG B 1 73 ? 46.075 39.147 40.982 1.00 13.86 77 ARG B N 1
ATOM 1437 C CA . ARG B 1 73 ? 44.953 39.735 40.257 1.00 14.21 77 ARG B CA 1
ATOM 1438 C C . ARG B 1 73 ? 45.330 40.019 38.797 1.00 13.57 77 ARG B C 1
ATOM 1439 O O . ARG B 1 73 ? 44.529 39.802 37.891 1.00 13.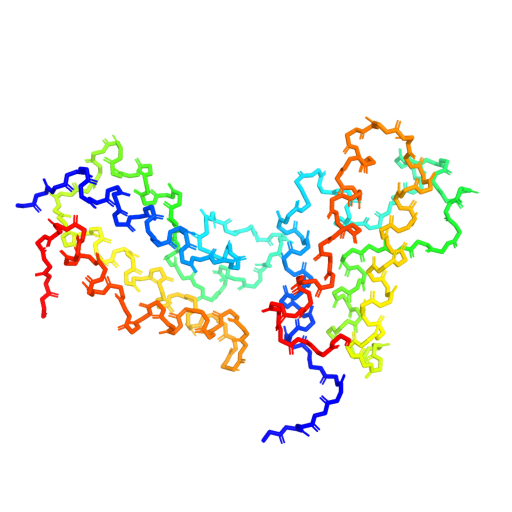85 77 ARG B O 1
ATOM 1447 N N . MET B 1 74 ? 46.551 40.496 38.566 1.00 12.56 78 MET B N 1
ATOM 1448 C CA . MET B 1 74 ? 47.042 40.726 37.216 1.00 12.35 78 MET B CA 1
ATOM 1449 C C . MET B 1 74 ? 46.910 39.463 36.368 1.00 12.00 78 MET B C 1
ATOM 1450 O O . MET B 1 74 ? 46.469 39.479 35.209 1.00 12.44 78 MET B O 1
ATOM 1455 N N . ILE B 1 75 ? 47.324 38.350 36.954 1.00 11.90 79 ILE B N 1
ATOM 1456 C CA . ILE B 1 75 ? 47.312 37.072 36.261 1.00 11.77 79 ILE B CA 1
ATOM 1457 C C . ILE B 1 75 ? 45.869 36.623 36.028 1.00 10.90 79 ILE B C 1
ATOM 1458 O O . ILE B 1 75 ? 45.507 36.229 34.917 1.00 12.20 79 ILE B O 1
ATOM 1463 N N . THR B 1 76 ? 45.040 36.702 37.059 1.00 12.13 80 THR B N 1
ATOM 1464 C CA . THR B 1 76 ? 43.648 36.279 36.931 1.00 13.00 80 THR B CA 1
ATOM 1465 C C . THR B 1 76 ? 42.890 37.129 35.900 1.00 12.37 80 THR B C 1
ATOM 1466 O O . THR B 1 76 ? 42.099 36.594 35.116 1.00 14.01 80 THR B O 1
ATOM 1470 N N . ASN B 1 77 ? 43.135 38.443 35.879 1.00 12.72 81 ASN B N 1
ATOM 1471 C CA . ASN B 1 77 ? 42.512 39.311 34.879 1.00 13.21 81 ASN B CA 1
ATOM 1472 C C . ASN B 1 77 ? 42.802 38.802 33.474 1.00 12.33 81 ASN B C 1
ATOM 1473 O O . ASN B 1 77 ? 41.908 38.746 32.625 1.00 13.39 81 ASN B O 1
ATOM 1478 N N . ALA B 1 78 ? 44.055 38.440 33.219 1.00 11.55 82 ALA B N 1
ATOM 1479 C CA . ALA B 1 78 ? 44.436 37.962 31.896 1.00 11.12 82 ALA B CA 1
ATOM 1480 C C . ALA B 1 78 ? 43.760 36.635 31.557 1.00 13.65 82 ALA B C 1
ATOM 1481 O O . ALA B 1 78 ? 43.376 36.420 30.406 1.00 12.84 82 ALA B O 1
ATOM 1483 N N . LEU B 1 79 ? 43.631 35.742 32.541 1.00 11.71 83 LEU B N 1
ATOM 1484 C CA . LEU B 1 79 ? 42.972 34.459 32.318 1.00 12.59 83 LEU B CA 1
ATOM 1485 C C . LEU B 1 79 ? 41.463 34.613 32.127 1.00 12.28 83 LEU B C 1
ATOM 1486 O O . LEU B 1 79 ? 40.855 33.915 31.315 1.00 15.07 83 LEU B O 1
ATOM 1491 N N . GLU B 1 80 ? 40.862 35.550 32.851 1.00 12.71 84 GLU B N 1
ATOM 1492 C CA . GLU B 1 80 ? 39.440 35.824 32.711 1.00 15.09 84 GLU B CA 1
ATOM 1493 C C . GLU B 1 80 ? 39.160 36.435 31.345 1.00 15.59 84 GLU B C 1
ATOM 1494 O O . GLU B 1 80 ? 38.224 36.028 30.659 1.00 16.55 84 GLU B O 1
ATOM 1500 N N . TYR B 1 81 ? 39.974 37.403 30.936 1.00 12.87 85 TYR B N 1
ATOM 1501 C CA . TYR B 1 81 ? 39.699 38.098 29.689 1.00 14.86 85 TYR B CA 1
ATOM 1502 C C . TYR B 1 81 ? 39.979 37.230 28.458 1.00 13.09 85 TYR B C 1
ATOM 1503 O O . TYR B 1 81 ? 39.189 37.199 27.506 1.00 14.66 85 TYR B O 1
ATOM 1512 N N . ASN B 1 82 ? 41.119 36.562 28.455 1.00 11.67 86 ASN B N 1
ATOM 1513 C CA . ASN B 1 82 ? 41.570 35.894 27.246 1.00 12.10 86 ASN B CA 1
ATOM 1514 C C . ASN B 1 82 ? 40.865 34.578 26.974 1.00 13.37 86 ASN B C 1
ATOM 1515 O O . ASN B 1 82 ? 40.416 33.893 27.890 1.00 14.99 86 ASN B O 1
ATOM 1520 N N . ALA B 1 83 ? 40.764 34.241 25.697 1.00 13.72 87 ALA B N 1
ATOM 1521 C CA . ALA B 1 83 ? 40.143 33.002 25.253 1.00 14.11 87 ALA B CA 1
ATOM 1522 C C . ALA B 1 83 ? 40.959 31.806 25.720 1.00 13.46 87 ALA B C 1
ATOM 1523 O O . ALA B 1 83 ? 42.197 31.829 25.670 1.00 13.69 87 ALA B O 1
ATOM 1525 N N . LYS B 1 84 ? 40.280 30.764 26.180 1.00 14.91 88 LYS B N 1
ATOM 1526 C CA . LYS B 1 84 ? 40.985 29.532 26.489 1.00 14.91 88 LYS B CA 1
ATOM 1527 C C . LYS B 1 84 ? 41.752 29.048 25.264 1.00 15.85 88 LYS B C 1
ATOM 1528 O O . LYS B 1 84 ? 41.303 29.192 24.128 1.00 17.10 88 LYS B O 1
ATOM 1534 N N . GLY B 1 85 ? 42.960 28.553 25.496 1.00 16.42 89 GLY B N 1
ATOM 1535 C CA . GLY B 1 85 ? 43.783 28.052 24.408 1.00 16.04 89 GLY B CA 1
ATOM 1536 C C . GLY B 1 85 ? 44.589 29.124 23.685 1.00 14.95 89 GLY B C 1
ATOM 1537 O O . GLY B 1 85 ? 45.484 28.785 22.905 1.00 17.18 89 GLY B O 1
ATOM 1538 N N . SER B 1 86 ? 44.288 30.406 23.904 1.00 12.60 90 SER B N 1
ATOM 1539 C CA . SER B 1 86 ? 45.032 31.454 23.218 1.00 12.60 90 SER B CA 1
ATOM 1540 C C . SER B 1 86 ? 46.425 31.554 23.806 1.00 12.38 90 SER B C 1
ATOM 1541 O O . SER B 1 86 ? 46.659 31.172 24.961 1.00 12.49 90 SER B O 1
ATOM 1544 N N . THR B 1 87 ? 47.354 32.107 23.034 1.00 11.70 91 THR B N 1
ATOM 1545 C CA . THR B 1 87 ? 48.727 32.193 23.496 1.00 12.12 91 THR B CA 1
ATOM 1546 C C . THR B 1 87 ? 48.823 33.110 24.719 1.00 11.75 91 THR B C 1
ATOM 1547 O O . THR B 1 87 ? 49.613 32.848 25.640 1.00 12.96 91 THR B O 1
ATOM 1551 N N . TRP B 1 88 ? 47.995 34.158 24.755 1.00 11.62 92 TRP B N 1
ATOM 1552 C CA . TRP B 1 88 ? 47.955 35.019 25.929 1.00 11.81 92 TRP B CA 1
ATOM 1553 C C . TRP B 1 88 ? 47.533 34.240 27.158 1.00 11.72 92 TRP B C 1
ATOM 1554 O O . TRP B 1 88 ? 48.124 34.357 28.232 1.00 12.53 92 TRP B O 1
ATOM 1565 N N . TYR B 1 89 ? 46.469 33.464 27.010 1.00 11.27 93 TYR B N 1
ATOM 1566 C CA . TYR B 1 89 ? 45.968 32.643 28.111 1.00 11.57 93 TYR B CA 1
ATOM 1567 C C . TYR B 1 89 ? 47.050 31.669 28.562 1.00 13.36 93 TYR B C 1
ATOM 1568 O O . TYR B 1 89 ? 47.249 31.442 29.769 1.00 12.59 93 TYR B O 1
ATOM 1577 N N . GLN B 1 90 ? 47.748 31.094 27.591 1.00 11.97 94 GLN B N 1
ATOM 1578 C CA . GLN B 1 90 ? 48.787 30.114 27.874 1.00 12.48 94 GLN B CA 1
ATOM 1579 C C . GLN B 1 90 ? 49.930 30.695 28.722 1.00 12.10 94 GLN B C 1
ATOM 1580 O O . GLN B 1 90 ? 50.334 30.088 29.728 1.00 12.71 94 GLN B O 1
ATOM 1586 N N . GLU B 1 91 ? 50.432 31.880 28.363 1.00 11.87 95 GLU B N 1
ATOM 1587 C CA . GLU B 1 91 ? 51.469 32.499 29.181 1.00 12.17 95 GLU B CA 1
ATOM 1588 C C . GLU B 1 91 ? 50.922 32.849 30.563 1.00 13.04 95 GLU B C 1
ATOM 1589 O O . GLU B 1 91 ? 51.595 32.636 31.574 1.00 12.74 95 GLU B O 1
ATOM 1595 N N . ALA B 1 92 ? 49.709 33.384 30.624 1.00 11.98 96 ALA B N 1
ATOM 1596 C CA . ALA B 1 92 ? 49.142 33.756 31.904 1.00 12.43 96 ALA B CA 1
ATOM 1597 C C . ALA B 1 92 ? 48.980 32.528 32.811 1.00 13.32 96 ALA B C 1
ATOM 1598 O O . ALA B 1 92 ? 49.179 32.606 34.027 1.00 12.99 96 ALA B O 1
ATOM 1600 N N . MET B 1 93 ? 48.655 31.387 32.218 1.00 13.05 97 MET B N 1
ATOM 1601 C CA . MET B 1 93 ? 48.534 30.166 32.991 1.00 11.98 97 MET B CA 1
ATOM 1602 C C . MET B 1 93 ? 49.894 29.699 33.511 1.00 12.30 97 MET B C 1
ATOM 1603 O O . MET B 1 93 ? 49.991 29.206 34.637 1.00 13.94 97 MET B O 1
ATOM 1608 N N . SER B 1 94 ? 50.950 29.852 32.719 0.50 8.82 98 SER B N 1
ATOM 1609 C CA A SER B 1 94 ? 52.290 29.554 33.211 0.71 13.51 98 SER B CA 1
ATOM 1610 C CA B SER B 1 94 ? 52.293 29.572 33.225 0.29 10.45 98 SER B CA 1
ATOM 1611 C C . SER B 1 94 ? 52.620 30.454 34.418 0.50 9.13 98 SER B C 1
ATOM 1612 O O . SER B 1 94 ? 53.199 29.995 35.399 0.50 9.62 98 SER B O 1
ATOM 1617 N N . PHE B 1 95 ? 52.240 31.731 34.334 1.00 11.98 99 PHE B N 1
ATOM 1618 C CA . PHE B 1 95 ? 52.405 32.648 35.462 1.00 11.94 99 PHE B CA 1
ATOM 1619 C C . PHE B 1 95 ? 51.619 32.167 36.684 1.00 12.79 99 PHE B C 1
ATOM 1620 O O . PHE B 1 95 ? 52.146 32.129 37.800 1.00 13.11 99 PHE B O 1
ATOM 1628 N N . ARG B 1 96 ? 50.363 31.783 36.469 1.00 14.72 100 ARG B N 1
ATOM 1629 C CA . ARG B 1 96 ? 49.501 31.297 37.538 1.00 15.66 100 ARG B CA 1
ATOM 1630 C C . ARG B 1 96 ? 50.170 30.146 38.293 1.00 15.12 100 ARG B C 1
ATOM 1631 O O . ARG B 1 96 ? 50.124 30.097 39.528 1.00 16.12 100 ARG B O 1
ATOM 1639 N N . LYS B 1 97 ? 50.835 29.254 37.559 1.00 15.50 101 LYS B N 1
ATOM 1640 C CA . LYS B 1 97 ? 51.463 28.067 38.136 1.00 16.89 101 LYS B CA 1
ATOM 1641 C C . LYS B 1 97 ? 52.798 28.330 38.829 1.00 17.77 101 LYS B C 1
ATOM 1642 O O . LYS B 1 97 ? 53.228 27.521 39.655 1.00 22.06 101 LYS B O 1
ATOM 1648 N N . THR B 1 98 ? 53.439 29.459 38.526 1.00 16.59 102 THR B N 1
ATOM 1649 C CA . THR B 1 98 ? 54.798 29.710 38.998 1.00 18.22 102 THR B CA 1
ATOM 1650 C C . THR B 1 98 ? 55.023 30.961 39.858 1.00 17.59 102 THR B C 1
ATOM 1651 O O . THR B 1 98 ? 56.083 31.088 40.465 1.00 18.91 102 THR B O 1
ATOM 1655 N N . TYR B 1 99 ? 54.074 31.892 39.897 1.00 15.28 103 TYR B N 1
ATOM 1656 C CA . TYR B 1 99 ? 54.391 33.199 40.481 1.00 15.19 103 TYR B CA 1
ATOM 1657 C C . TYR B 1 99 ? 54.683 33.117 41.980 1.00 15.63 103 TYR B C 1
ATOM 1658 O O . TYR B 1 99 ? 55.501 33.884 42.478 1.00 16.11 103 TYR B O 1
ATOM 1667 N N . LEU B 1 100 ? 54.060 32.181 42.697 1.00 17.64 104 LEU B N 1
ATOM 1668 C CA . LEU B 1 100 ? 54.308 32.082 44.140 1.00 18.18 104 LEU B CA 1
ATOM 1669 C C . LEU B 1 100 ? 55.735 31.611 44.395 1.00 19.01 104 LEU B C 1
ATOM 1670 O O . LEU B 1 100 ? 56.429 32.151 45.263 1.00 21.74 104 LEU B O 1
ATOM 1675 N N . ASP B 1 101 ? 56.190 30.637 43.616 1.00 21.19 105 ASP B N 1
ATOM 1676 C CA . ASP B 1 101 ? 57.565 30.178 43.744 1.00 24.74 105 ASP B CA 1
ATOM 1677 C C . ASP B 1 101 ? 58.560 31.286 43.380 1.00 20.66 105 ASP B C 1
ATOM 1678 O O . ASP B 1 101 ? 59.587 31.437 44.037 1.00 24.10 105 ASP B O 1
ATOM 1683 N N . LEU B 1 102 ? 58.250 32.055 42.340 1.00 21.34 106 LEU B N 1
ATOM 1684 C CA . LEU B 1 102 ? 59.091 33.184 41.945 1.00 21.88 106 LEU B CA 1
ATOM 1685 C C . LEU B 1 102 ? 59.160 34.231 43.051 1.00 19.96 106 LEU B C 1
ATOM 1686 O O . LEU B 1 102 ? 60.212 34.819 43.296 1.00 22.10 106 LEU B O 1
ATOM 1691 N N . ALA B 1 103 ? 58.038 34.454 43.725 1.00 17.55 107 ALA B N 1
ATOM 1692 C CA . ALA B 1 103 ? 58.015 35.372 44.854 1.00 19.26 107 ALA B CA 1
ATOM 1693 C C . ALA B 1 103 ? 58.943 34.878 45.966 1.00 19.82 107 ALA B C 1
ATOM 1694 O O . ALA B 1 103 ? 59.708 35.661 46.536 1.00 23.97 107 ALA B O 1
ATOM 1696 N N . ARG B 1 104 ? 58.876 33.583 46.274 1.00 22.14 108 ARG B N 1
ATOM 1697 C CA . ARG B 1 104 ? 59.763 32.976 47.262 1.00 24.77 108 ARG B CA 1
ATOM 1698 C C . ARG B 1 104 ? 61.223 33.145 46.868 1.00 24.49 108 ARG B C 1
ATOM 1699 O O . ARG B 1 104 ? 62.051 33.549 47.686 1.00 28.95 108 ARG B O 1
ATOM 1707 N N . GLN B 1 105 ? 61.538 32.832 45.615 1.00 25.56 109 GLN B N 1
ATOM 1708 C CA . GLN B 1 105 ? 62.909 32.937 45.128 1.00 25.60 109 GLN B CA 1
ATOM 1709 C C . GLN B 1 105 ? 63.410 34.376 45.189 1.00 26.25 109 GLN B C 1
ATOM 1710 O O . GLN B 1 105 ? 64.611 34.618 45.304 1.00 32.11 109 GLN B O 1
ATOM 1716 N N . SER B 1 106 ? 62.481 35.327 45.120 1.00 23.53 110 SER B N 1
ATOM 1717 C CA . SER B 1 106 ? 62.817 36.748 45.103 1.00 23.69 110 SER B CA 1
ATOM 1718 C C . SER B 1 106 ? 62.948 37.333 46.505 1.00 26.88 110 SER B C 1
ATOM 1719 O O . SER B 1 106 ? 63.222 38.524 46.663 1.00 26.12 110 SER B O 1
ATOM 1722 N N . GLY B 1 107 ? 62.739 36.501 47.520 1.00 26.00 111 GLY B N 1
ATOM 1723 C CA . GLY B 1 107 ? 62.902 36.926 48.898 1.00 29.51 111 GLY B CA 1
ATOM 1724 C C . GLY B 1 107 ? 61.673 37.532 49.552 1.00 28.00 111 GLY B C 1
ATOM 1725 O O . GLY B 1 107 ? 61.783 38.193 50.587 1.00 32.22 111 GLY B O 1
ATOM 1726 N N . LEU B 1 108 ? 60.500 37.310 48.966 1.00 27.03 112 LEU B N 1
ATOM 1727 C CA . LEU B 1 108 ? 59.262 37.820 49.550 1.00 27.94 112 LEU B CA 1
ATOM 1728 C C . LEU B 1 108 ? 58.736 36.923 50.663 1.00 29.11 112 LEU B C 1
ATOM 1729 O O . LEU B 1 108 ? 58.896 35.700 50.624 1.00 28.71 112 LEU B O 1
ATOM 1734 N N . VAL B 1 109 ? 58.101 37.545 51.651 1.00 28.23 113 VAL B N 1
ATOM 1735 C CA . VAL B 1 109 ? 57.354 36.811 52.663 1.00 31.55 113 VAL B CA 1
ATOM 1736 C C . VAL B 1 109 ? 56.002 36.433 52.074 1.00 55.78 113 VAL B C 1
ATOM 1737 O O . VAL B 1 109 ? 55.064 37.231 52.068 1.00 57.35 113 VAL B O 1
ATOM 1741 N N . VAL B 1 110 ? 55.921 35.206 51.574 1.00 37.15 114 VAL B N 1
ATOM 1742 C CA . VAL B 1 110 ? 54.770 34.737 50.808 1.00 66.48 114 VAL B CA 1
ATOM 1743 C C . VAL B 1 110 ? 53.628 34.235 51.702 1.00 72.58 114 VAL B C 1
ATOM 1744 O O . VAL B 1 110 ? 53.868 33.673 52.773 1.00 49.17 114 VAL B O 1
ATOM 1748 N N . ASP B 1 111 ? 52.389 34.470 51.266 1.00 39.71 115 ASP B N 1
ATOM 1749 C CA . ASP B 1 111 ? 51.212 33.856 51.878 1.00 48.99 115 ASP B CA 1
ATOM 1750 C C . ASP B 1 111 ? 50.929 32.548 51.132 1.00 53.45 115 ASP B C 1
ATOM 1751 O O . ASP B 1 111 ? 50.546 32.563 49.959 1.00 52.89 115 ASP B O 1
ATOM 1756 N N . ASP B 1 112 ? 51.141 31.423 51.812 1.00 57.27 116 ASP B N 1
ATOM 1757 C CA . ASP B 1 112 ? 50.950 30.105 51.208 1.00 60.77 116 ASP B CA 1
ATOM 1758 C C . ASP B 1 112 ? 49.545 29.568 51.463 1.00 61.60 116 ASP B C 1
ATOM 1759 O O . ASP B 1 112 ? 48.570 30.320 51.457 1.00 61.90 116 ASP B O 1
#